Protein AF-A0A2I3H4H8-F1 (afdb_monomer_lite)

Structure (mmCIF, N/CA/C/O backbone):
data_AF-A0A2I3H4H8-F1
#
_entry.id   AF-A0A2I3H4H8-F1
#
loop_
_atom_site.group_PDB
_atom_site.id
_atom_site.type_symbol
_atom_site.label_atom_id
_atom_site.label_alt_id
_atom_site.label_comp_id
_atom_site.label_asym_id
_atom_site.label_entity_id
_atom_site.label_seq_id
_atom_site.pdbx_PDB_ins_code
_atom_site.Cartn_x
_atom_site.Cartn_y
_atom_site.Cartn_z
_atom_site.occupancy
_atom_site.B_iso_or_equiv
_atom_site.auth_seq_id
_atom_site.auth_comp_id
_atom_site.auth_asym_id
_atom_site.auth_atom_id
_atom_site.pdbx_PDB_model_num
ATOM 1 N N . MET A 1 1 ? 23.256 -7.379 -13.706 1.00 64.06 1 MET A N 1
ATOM 2 C CA . MET A 1 1 ? 22.491 -8.288 -12.820 1.00 64.06 1 MET A CA 1
ATOM 3 C C . MET A 1 1 ? 23.109 -8.362 -11.426 1.00 64.06 1 MET A C 1
ATOM 5 O O . MET A 1 1 ? 22.412 -8.022 -10.485 1.00 64.06 1 MET A O 1
ATOM 9 N N . ALA A 1 2 ? 24.398 -8.708 -11.275 1.00 72.31 2 ALA A N 1
ATOM 10 C CA . ALA A 1 2 ? 25.072 -8.738 -9.965 1.00 72.31 2 ALA A CA 1
ATOM 11 C C . ALA A 1 2 ? 24.962 -7.411 -9.184 1.00 72.31 2 ALA A C 1
ATOM 13 O O . ALA A 1 2 ? 24.666 -7.413 -7.997 1.00 72.31 2 ALA A O 1
ATOM 14 N N . THR A 1 3 ? 25.088 -6.277 -9.875 1.00 77.62 3 THR A N 1
ATOM 15 C CA . THR A 1 3 ? 24.936 -4.936 -9.291 1.00 77.62 3 THR A CA 1
ATOM 16 C C . THR A 1 3 ? 23.552 -4.649 -8.704 1.00 77.62 3 THR A C 1
ATOM 18 O O . THR A 1 3 ? 23.453 -3.808 -7.825 1.00 77.62 3 THR A O 1
ATOM 21 N N . LEU A 1 4 ? 22.489 -5.326 -9.152 1.00 77.25 4 LEU A N 1
ATOM 22 C CA . LEU A 1 4 ? 21.136 -5.127 -8.614 1.00 77.25 4 LEU A CA 1
ATOM 23 C C . LEU A 1 4 ? 20.828 -6.049 -7.431 1.00 77.25 4 LEU A C 1
ATOM 25 O O . LEU A 1 4 ? 20.020 -5.692 -6.585 1.00 77.25 4 LEU A O 1
ATOM 29 N N . PHE A 1 5 ? 21.464 -7.222 -7.367 1.00 81.69 5 PHE A N 1
ATOM 30 C CA . PHE A 1 5 ? 21.236 -8.202 -6.300 1.00 81.69 5 PHE A CA 1
ATOM 31 C C . PHE A 1 5 ? 22.174 -8.033 -5.102 1.00 81.69 5 PHE A C 1
ATOM 33 O O . PHE A 1 5 ? 21.751 -8.266 -3.975 1.00 81.69 5 PHE A O 1
ATOM 40 N N . PHE A 1 6 ? 23.437 -7.662 -5.332 1.00 83.75 6 PHE A N 1
ATOM 41 C CA . PHE A 1 6 ? 24.455 -7.606 -4.275 1.00 83.75 6 PHE A CA 1
ATOM 42 C C . PHE A 1 6 ? 24.655 -6.213 -3.673 1.00 83.75 6 PHE A C 1
ATOM 44 O O . PHE A 1 6 ? 25.342 -6.087 -2.663 1.00 83.75 6 PHE A O 1
ATOM 51 N N . ASN A 1 7 ? 24.062 -5.175 -4.267 1.00 87.94 7 ASN A N 1
ATOM 52 C CA . ASN A 1 7 ? 24.071 -3.841 -3.677 1.00 87.94 7 ASN A CA 1
ATOM 53 C C . ASN A 1 7 ? 22.904 -3.662 -2.695 1.00 87.94 7 ASN A C 1
ATOM 55 O O . ASN A 1 7 ? 21.864 -4.309 -2.845 1.00 87.94 7 ASN A O 1
ATOM 59 N N . PRO A 1 8 ? 23.036 -2.736 -1.728 1.00 88.50 8 PRO A N 1
ATOM 60 C CA . PRO A 1 8 ? 21.914 -2.297 -0.911 1.00 88.50 8 PRO A CA 1
ATOM 61 C C . PRO A 1 8 ? 20.747 -1.814 -1.781 1.00 88.50 8 PRO A C 1
ATOM 63 O O . PRO A 1 8 ? 20.951 -1.219 -2.844 1.00 88.50 8 PRO A O 1
ATOM 66 N N . GLN A 1 9 ? 19.518 -2.032 -1.306 1.00 86.38 9 GLN A N 1
ATOM 67 C CA . GLN A 1 9 ? 18.295 -1.706 -2.053 1.00 86.38 9 GLN A CA 1
ATOM 68 C C . GLN A 1 9 ? 18.232 -0.218 -2.427 1.00 86.38 9 GLN A C 1
ATOM 70 O O . GLN A 1 9 ? 17.864 0.121 -3.545 1.00 86.38 9 GLN A O 1
ATOM 75 N N . GLU A 1 10 ? 18.670 0.663 -1.529 1.00 85.00 10 GLU A N 1
ATOM 76 C CA . GLU A 1 10 ? 18.736 2.111 -1.751 1.00 85.00 10 GLU A CA 1
ATOM 77 C C . GLU A 1 10 ? 19.642 2.465 -2.937 1.00 85.00 10 GLU A C 1
ATOM 79 O O . GLU A 1 10 ? 19.252 3.209 -3.837 1.00 85.00 10 GLU A O 1
ATOM 84 N N . SER A 1 11 ? 20.835 1.867 -2.993 1.00 86.31 11 SER A N 1
ATOM 85 C CA . SER A 1 11 ? 21.779 2.073 -4.092 1.00 86.31 11 SER A CA 1
ATOM 86 C C . SER A 1 11 ? 21.241 1.516 -5.410 1.00 86.31 11 SER A C 1
ATOM 88 O O . SER A 1 11 ? 21.434 2.135 -6.456 1.00 86.31 11 SER A O 1
ATOM 90 N N . ALA A 1 12 ? 20.537 0.381 -5.372 1.00 87.31 12 ALA A N 1
ATOM 91 C CA . ALA A 1 12 ? 19.890 -0.188 -6.551 1.00 87.31 12 ALA A CA 1
ATOM 92 C C . ALA A 1 12 ? 18.783 0.736 -7.091 1.00 87.31 12 ALA A C 1
ATOM 94 O O . ALA A 1 12 ? 18.730 0.981 -8.296 1.00 87.31 12 ALA A O 1
ATOM 95 N N . ILE A 1 13 ? 17.952 1.316 -6.216 1.00 88.25 13 ILE A N 1
ATOM 96 C CA . ILE A 1 13 ? 16.918 2.294 -6.598 1.00 88.25 13 ILE A CA 1
ATOM 97 C C . ILE A 1 13 ? 17.562 3.526 -7.246 1.00 88.25 13 ILE A C 1
ATOM 99 O O . ILE A 1 13 ? 17.156 3.936 -8.335 1.00 88.25 13 ILE A O 1
ATOM 103 N N . LEU A 1 14 ? 18.607 4.083 -6.627 1.00 86.12 14 LEU A N 1
ATOM 104 C CA . LEU A 1 14 ? 19.306 5.253 -7.167 1.00 86.12 14 LEU A CA 1
ATOM 105 C C . LEU A 1 14 ? 19.929 4.973 -8.541 1.00 86.12 14 LEU A C 1
ATOM 107 O O . LEU A 1 14 ? 19.812 5.808 -9.441 1.00 86.12 14 LEU A O 1
ATOM 111 N N . GLN A 1 15 ? 20.516 3.789 -8.738 1.00 86.56 15 GLN A N 1
ATOM 112 C CA . GLN A 1 15 ? 21.028 3.343 -10.041 1.00 86.56 15 GLN A CA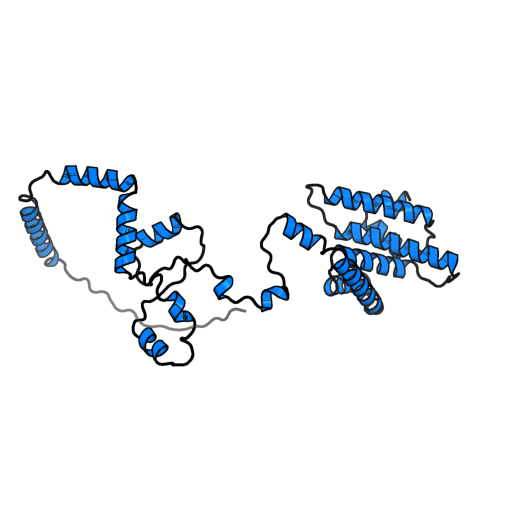 1
ATOM 113 C C . GLN A 1 15 ? 19.908 3.219 -11.086 1.00 86.56 15 GLN A C 1
ATOM 115 O O . GLN A 1 15 ? 20.095 3.581 -12.251 1.00 86.56 15 GLN A O 1
ATOM 120 N N . LEU A 1 16 ? 18.723 2.754 -10.687 1.00 85.19 16 LEU A N 1
ATOM 121 C CA . LEU A 1 16 ? 17.561 2.684 -11.574 1.00 85.19 16 LEU A CA 1
ATOM 122 C C . LEU A 1 16 ? 16.986 4.059 -11.937 1.00 85.19 16 LEU A C 1
ATOM 124 O O . LEU A 1 16 ? 16.401 4.202 -13.010 1.00 85.19 16 LEU A O 1
ATOM 128 N N . PHE A 1 17 ? 17.144 5.069 -11.088 1.00 86.19 17 PHE A N 1
ATOM 129 C CA . PHE A 1 17 ? 16.626 6.411 -11.357 1.00 86.19 17 PHE A CA 1
ATOM 130 C C . PHE A 1 17 ? 17.611 7.298 -12.121 1.00 86.19 17 PHE A C 1
ATOM 132 O O . PHE A 1 17 ? 17.190 8.017 -13.024 1.00 86.19 17 PHE A O 1
ATOM 139 N N . HIS A 1 18 ? 18.909 7.223 -11.823 1.00 83.75 18 HIS A N 1
ATOM 140 C CA . HIS A 1 18 ? 19.882 8.208 -12.313 1.00 83.75 18 HIS A CA 1
ATOM 141 C C . HIS A 1 18 ? 20.879 7.672 -13.344 1.00 83.75 18 HIS A C 1
ATOM 143 O O . HIS A 1 18 ? 21.521 8.455 -14.031 1.00 83.75 18 HIS A O 1
ATOM 149 N N . GLN A 1 19 ? 21.062 6.354 -13.464 1.00 78.50 19 GLN A N 1
ATOM 150 C CA . GLN A 1 19 ? 22.148 5.829 -14.296 1.00 78.50 19 GLN A CA 1
ATOM 151 C C . GLN A 1 19 ? 21.744 5.726 -15.773 1.00 78.50 19 GLN A C 1
ATOM 153 O O . GLN A 1 19 ? 20.868 4.931 -16.098 1.00 78.50 19 GLN A O 1
ATOM 158 N N . ASP A 1 20 ? 22.438 6.412 -16.680 1.00 62.91 20 ASP A N 1
ATOM 159 C CA . ASP A 1 20 ? 22.182 6.345 -18.136 1.00 62.91 20 ASP A CA 1
ATOM 160 C C . ASP A 1 20 ? 22.598 5.016 -18.800 1.00 62.91 20 ASP A C 1
ATOM 162 O O . ASP A 1 20 ? 22.385 4.797 -19.994 1.00 62.91 20 ASP A O 1
ATOM 166 N N . GLY A 1 21 ? 23.211 4.111 -18.031 1.00 62.00 21 GLY A N 1
ATOM 167 C CA . GLY A 1 21 ? 23.666 2.808 -18.505 1.00 62.00 21 GLY A CA 1
ATOM 168 C C . GLY A 1 21 ? 22.517 1.953 -19.044 1.00 62.00 21 GLY A C 1
ATOM 169 O O . GLY A 1 21 ? 21.489 1.769 -18.389 1.00 62.00 21 GLY A O 1
ATOM 170 N N . THR A 1 22 ? 22.704 1.380 -20.234 1.00 63.66 22 THR A N 1
ATOM 171 C CA . THR A 1 22 ? 21.750 0.466 -20.867 1.00 63.66 22 THR A CA 1
ATOM 172 C C . THR A 1 22 ? 21.713 -0.864 -20.117 1.00 63.66 22 THR A C 1
ATOM 174 O O . THR A 1 22 ? 22.465 -1.799 -20.380 1.00 63.66 22 THR A O 1
ATOM 177 N N . PHE A 1 23 ? 20.805 -0.978 -19.153 1.00 71.75 23 PHE A N 1
ATOM 178 C CA . PHE A 1 23 ? 20.470 -2.279 -18.590 1.00 71.75 23 PHE A CA 1
ATOM 179 C C . PHE A 1 23 ? 19.838 -3.145 -19.683 1.00 71.75 23 PHE A C 1
ATOM 181 O O . PHE A 1 23 ? 18.851 -2.745 -20.303 1.00 71.75 23 PHE A O 1
ATOM 188 N N . SER A 1 24 ? 20.386 -4.342 -19.914 1.00 82.44 24 SER A N 1
ATOM 189 C CA . SER A 1 24 ? 19.778 -5.285 -20.854 1.00 82.44 24 SER A CA 1
ATOM 190 C C . SER A 1 24 ? 18.341 -5.596 -20.406 1.00 82.44 24 SER A C 1
ATOM 192 O O . SER A 1 24 ? 18.146 -5.959 -19.236 1.00 82.44 24 SER A O 1
ATOM 194 N N . PRO A 1 25 ? 17.338 -5.484 -21.299 1.00 84.62 25 PRO A N 1
ATOM 195 C CA . PRO A 1 25 ? 15.930 -5.676 -20.948 1.00 84.62 25 PRO A CA 1
ATOM 196 C C . PRO A 1 25 ? 15.672 -7.070 -20.367 1.00 84.62 25 PRO A C 1
ATOM 198 O O . PRO A 1 25 ? 14.895 -7.209 -19.428 1.00 84.62 25 PRO A O 1
ATOM 201 N N . VAL A 1 26 ? 16.404 -8.084 -20.840 1.00 88.94 26 VAL A N 1
ATOM 202 C CA . VAL A 1 26 ? 16.324 -9.462 -20.332 1.00 88.94 26 VAL A CA 1
ATOM 203 C C . VAL A 1 26 ? 16.738 -9.535 -18.861 1.00 88.94 26 VAL A C 1
ATOM 205 O O . VAL A 1 26 ? 16.072 -10.176 -18.052 1.00 88.94 26 VAL A O 1
ATOM 208 N N . THR A 1 27 ? 17.814 -8.837 -18.483 1.00 89.19 27 THR A N 1
ATOM 209 C CA . THR A 1 27 ? 18.300 -8.849 -17.095 1.00 89.19 27 THR A CA 1
ATOM 210 C C . THR A 1 27 ? 17.368 -8.108 -16.141 1.00 89.19 27 THR A C 1
ATOM 212 O O . THR A 1 27 ? 17.219 -8.535 -14.999 1.00 89.19 27 THR A O 1
ATOM 215 N N . LEU A 1 28 ? 16.715 -7.037 -16.607 1.00 88.31 28 LEU A N 1
ATOM 216 C CA . LEU A 1 28 ? 15.696 -6.319 -15.836 1.00 88.31 28 LEU A CA 1
ATOM 217 C C . LEU A 1 28 ? 14.428 -7.153 -15.663 1.00 88.31 28 LEU A C 1
ATOM 219 O O . LEU A 1 28 ? 13.888 -7.190 -14.564 1.00 88.31 28 LEU A O 1
ATOM 223 N N . ALA A 1 29 ? 13.986 -7.847 -16.715 1.00 90.69 29 ALA A N 1
ATOM 224 C CA . ALA A 1 29 ? 12.816 -8.722 -16.658 1.00 90.69 29 ALA A CA 1
ATOM 225 C C . ALA A 1 29 ? 13.019 -9.839 -15.632 1.00 90.69 29 ALA A C 1
ATOM 227 O O . ALA A 1 29 ? 12.178 -10.066 -14.765 1.00 90.69 29 ALA A O 1
ATOM 228 N N . LEU A 1 30 ? 14.178 -10.497 -15.698 1.00 91.69 30 LEU A N 1
ATOM 229 C CA . LEU A 1 30 ? 14.523 -11.580 -14.789 1.00 91.69 30 LEU A CA 1
ATOM 230 C C . LEU A 1 30 ? 14.687 -11.072 -13.349 1.00 91.69 30 LEU A C 1
ATOM 232 O O . LEU A 1 30 ? 14.207 -11.717 -12.421 1.00 91.69 30 LEU A O 1
ATOM 236 N N . PHE A 1 31 ? 15.293 -9.894 -13.157 1.00 91.19 31 PHE A N 1
ATOM 237 C CA . PHE A 1 31 ? 15.359 -9.245 -11.846 1.00 91.19 31 PHE A CA 1
ATOM 238 C C . PHE A 1 31 ? 13.963 -8.940 -11.290 1.00 91.19 31 PHE A C 1
ATOM 240 O O . PHE A 1 31 ? 13.682 -9.309 -10.156 1.00 91.19 31 PHE A O 1
ATOM 247 N N . PHE A 1 32 ? 13.080 -8.332 -12.088 1.00 92.50 32 PHE A N 1
ATOM 248 C CA . PHE A 1 32 ? 11.713 -8.004 -11.681 1.00 92.50 32 PHE A CA 1
ATOM 249 C C . PHE A 1 32 ? 10.941 -9.247 -11.227 1.00 92.50 32 PHE A C 1
ATOM 251 O O . PHE A 1 32 ? 10.409 -9.254 -10.122 1.00 92.50 32 PHE A O 1
ATOM 258 N N . VAL A 1 33 ? 10.925 -10.312 -12.036 1.00 93.94 33 VAL A N 1
ATOM 259 C CA . VAL A 1 33 ? 10.177 -11.539 -11.712 1.00 93.94 33 VAL A CA 1
ATOM 260 C C . VAL A 1 33 ? 10.725 -12.206 -10.451 1.00 93.94 33 VAL A C 1
ATOM 262 O O . VAL A 1 33 ? 9.958 -12.525 -9.545 1.00 93.94 33 VAL A O 1
ATOM 265 N N . LEU A 1 34 ? 12.046 -12.394 -10.363 1.00 93.00 34 LEU A N 1
ATOM 266 C CA . LEU A 1 34 ? 12.652 -13.035 -9.195 1.00 93.00 34 LEU A CA 1
ATOM 267 C C . LEU A 1 34 ? 12.453 -12.206 -7.926 1.00 93.00 34 LEU A C 1
ATOM 269 O O . LEU A 1 34 ? 12.097 -12.762 -6.890 1.00 93.00 34 LEU A O 1
ATOM 273 N N . TYR A 1 35 ? 12.669 -10.892 -8.001 1.00 92.19 35 TYR A N 1
ATOM 274 C CA . TYR A 1 35 ? 12.574 -10.009 -6.843 1.00 92.19 35 TYR A CA 1
ATOM 275 C C . TYR A 1 35 ? 11.122 -9.832 -6.379 1.00 92.19 35 TYR A C 1
ATOM 277 O O . TYR A 1 35 ? 10.875 -9.825 -5.176 1.00 92.19 35 TYR A O 1
ATOM 285 N N . PHE A 1 36 ? 10.156 -9.794 -7.303 1.00 93.38 36 PHE A N 1
ATOM 286 C CA . PHE A 1 36 ? 8.730 -9.789 -6.974 1.00 93.38 36 PHE A CA 1
ATOM 287 C C . PHE A 1 36 ? 8.312 -11.062 -6.226 1.00 93.38 36 PHE A C 1
ATOM 289 O O . PHE A 1 36 ? 7.709 -10.975 -5.158 1.00 93.38 36 PHE A O 1
ATOM 296 N N . LEU A 1 37 ? 8.694 -12.244 -6.726 1.00 94.12 37 LEU A N 1
ATOM 297 C CA . LEU A 1 37 ? 8.405 -13.513 -6.048 1.00 94.12 37 LEU A CA 1
ATOM 298 C C . LEU A 1 37 ? 9.067 -13.587 -4.666 1.00 94.12 37 LEU A C 1
ATOM 300 O O . LEU A 1 37 ? 8.433 -14.025 -3.704 1.00 94.12 37 LEU A O 1
ATOM 304 N N . LEU A 1 38 ? 10.313 -13.116 -4.547 1.00 92.38 38 LEU A N 1
ATOM 305 C CA . LEU A 1 38 ? 11.008 -13.039 -3.263 1.00 92.38 38 LEU A CA 1
ATOM 306 C C . LEU A 1 38 ? 10.307 -12.085 -2.293 1.00 92.38 38 LEU A C 1
ATOM 308 O O . LEU A 1 38 ? 10.163 -12.428 -1.126 1.00 92.38 38 LEU A O 1
ATOM 312 N N . ALA A 1 39 ? 9.859 -10.916 -2.757 1.00 91.31 39 ALA A N 1
ATOM 313 C CA . ALA A 1 39 ? 9.136 -9.945 -1.938 1.00 91.31 39 ALA A CA 1
ATOM 314 C C . ALA A 1 39 ? 7.794 -10.507 -1.440 1.00 91.31 39 ALA A C 1
ATOM 316 O O . ALA A 1 39 ? 7.453 -10.338 -0.270 1.00 91.31 39 ALA A O 1
ATOM 317 N N . CYS A 1 40 ? 7.060 -11.233 -2.290 1.00 91.25 40 CYS A N 1
ATOM 318 C CA . CYS A 1 40 ? 5.840 -11.929 -1.881 1.00 91.25 40 CYS A CA 1
ATOM 319 C C . CYS A 1 40 ? 6.123 -13.012 -0.830 1.00 91.25 40 CYS A C 1
ATOM 321 O O . CYS A 1 40 ? 5.396 -13.111 0.157 1.00 91.25 40 CYS A O 1
ATOM 323 N N . TRP A 1 41 ? 7.184 -13.803 -1.017 1.00 92.50 41 TRP A N 1
ATOM 324 C CA . TRP A 1 41 ? 7.550 -14.862 -0.076 1.00 92.50 41 TRP A CA 1
ATOM 325 C C . TRP A 1 41 ? 7.997 -14.300 1.277 1.00 92.50 41 TRP A C 1
ATOM 327 O O . TRP A 1 41 ? 7.555 -14.778 2.319 1.00 92.50 41 TRP A O 1
ATOM 337 N N . THR A 1 42 ? 8.856 -13.275 1.281 1.00 91.44 42 THR A N 1
ATOM 338 C CA . THR A 1 42 ? 9.405 -12.695 2.517 1.00 91.44 42 THR A CA 1
ATOM 339 C C . THR A 1 42 ? 8.355 -11.964 3.336 1.00 91.44 42 THR A C 1
ATOM 341 O O . THR A 1 42 ? 8.418 -12.006 4.563 1.00 91.44 42 THR A O 1
ATOM 344 N N . TYR A 1 43 ? 7.359 -11.362 2.686 1.00 89.31 43 TYR A N 1
ATOM 345 C CA . TYR A 1 43 ? 6.270 -10.696 3.391 1.00 89.31 43 TYR A CA 1
ATOM 346 C C . TYR A 1 43 ? 5.377 -11.656 4.185 1.00 89.31 43 TYR A C 1
ATOM 348 O O . TYR A 1 43 ? 4.844 -11.281 5.225 1.00 89.31 43 TYR A O 1
ATOM 356 N N . GLY A 1 44 ? 5.254 -12.910 3.739 1.00 86.88 44 GLY A N 1
ATOM 357 C CA . GLY A 1 44 ? 4.510 -13.948 4.457 1.00 86.88 44 GLY A CA 1
ATOM 358 C C . GLY A 1 44 ? 5.230 -14.514 5.688 1.00 86.88 44 GLY A C 1
ATOM 359 O O . GLY A 1 44 ? 4.660 -15.343 6.397 1.00 86.88 44 GLY A O 1
ATOM 360 N N . ILE A 1 45 ? 6.476 -14.109 5.953 1.00 91.88 45 ILE A N 1
ATOM 361 C CA . ILE A 1 45 ? 7.266 -14.613 7.081 1.00 91.88 45 ILE A CA 1
ATOM 362 C C . ILE A 1 45 ? 6.949 -13.795 8.341 1.00 91.88 45 ILE A C 1
ATOM 364 O O . ILE A 1 45 ? 6.753 -12.585 8.292 1.00 91.88 45 ILE A O 1
ATOM 368 N N . SER A 1 46 ? 6.963 -14.449 9.506 1.00 88.56 46 SER A N 1
ATOM 369 C CA . SER A 1 46 ? 6.827 -13.809 10.822 1.00 88.56 46 SER A CA 1
ATOM 370 C C . SER A 1 46 ? 8.090 -13.023 11.229 1.00 88.56 46 SER A C 1
ATOM 372 O O . SER A 1 46 ? 8.714 -13.312 12.251 1.00 88.56 46 SER A O 1
ATOM 374 N N . VAL A 1 47 ? 8.487 -12.037 10.422 1.00 90.25 47 VAL A N 1
ATOM 375 C CA . VAL A 1 47 ? 9.608 -11.121 10.680 1.00 90.25 47 VAL A CA 1
ATOM 376 C C . VAL A 1 47 ? 9.118 -9.681 10.497 1.00 90.25 47 VAL A C 1
ATOM 378 O O . VAL A 1 47 ? 8.447 -9.396 9.502 1.00 90.25 47 VAL A O 1
ATOM 381 N N . PRO A 1 48 ? 9.446 -8.751 11.417 1.00 88.62 48 PRO A N 1
ATOM 382 C CA . PRO A 1 48 ? 9.104 -7.344 11.244 1.00 88.62 48 PRO A CA 1
ATOM 383 C C . PRO A 1 48 ? 9.832 -6.791 10.014 1.00 88.62 48 PRO A C 1
ATOM 385 O O . PRO A 1 48 ? 11.049 -6.617 10.020 1.00 88.62 48 PRO A O 1
ATOM 388 N N . SER A 1 49 ? 9.086 -6.540 8.940 1.00 89.12 49 SER A N 1
ATOM 389 C CA . SER A 1 49 ? 9.619 -6.026 7.680 1.00 89.12 49 SER A CA 1
ATOM 390 C C . SER A 1 49 ? 8.634 -5.063 7.017 1.00 89.12 49 SER A C 1
ATOM 392 O O . SER A 1 49 ? 7.431 -5.085 7.286 1.00 89.12 49 SER A O 1
ATOM 394 N N . GLY A 1 50 ? 9.160 -4.172 6.175 1.00 88.75 50 GLY A N 1
ATOM 395 C CA . GLY A 1 50 ? 8.374 -3.211 5.408 1.00 88.75 50 GLY A CA 1
ATOM 396 C C . GLY A 1 50 ? 8.247 -3.625 3.944 1.00 88.75 50 GLY A C 1
ATOM 397 O O . GLY A 1 50 ? 9.208 -4.093 3.342 1.00 88.75 50 GLY A O 1
ATOM 398 N N . LEU A 1 51 ? 7.077 -3.381 3.348 1.00 90.56 51 LEU A N 1
ATOM 399 C CA . LEU A 1 51 ? 6.834 -3.618 1.919 1.00 90.56 51 LEU A CA 1
ATOM 400 C C . LEU A 1 51 ? 7.173 -2.434 1.019 1.00 90.56 51 LEU A C 1
ATOM 402 O O . LEU A 1 51 ? 7.251 -2.599 -0.195 1.00 90.56 51 LEU A O 1
ATOM 406 N N . PHE A 1 52 ? 7.377 -1.248 1.586 1.00 91.31 52 PHE A N 1
ATOM 407 C CA . PHE A 1 52 ? 7.518 -0.025 0.805 1.00 91.31 52 PHE A CA 1
ATOM 408 C C . PHE A 1 52 ? 8.729 -0.067 -0.142 1.00 91.31 52 PHE A C 1
ATOM 410 O O . PHE A 1 52 ? 8.574 0.047 -1.354 1.00 91.31 52 PHE A O 1
ATOM 417 N N . VAL A 1 53 ? 9.930 -0.313 0.388 1.00 91.44 53 VAL A N 1
ATOM 418 C CA . VAL A 1 53 ? 11.171 -0.313 -0.409 1.00 91.44 53 VAL A CA 1
ATOM 419 C C . VAL A 1 53 ? 11.208 -1.448 -1.449 1.00 91.44 53 VAL A C 1
ATOM 421 O O . VAL A 1 53 ? 11.492 -1.154 -2.614 1.00 91.44 53 VAL A O 1
ATOM 424 N N . PRO A 1 54 ? 10.847 -2.710 -1.122 1.00 92.12 54 PRO A N 1
ATOM 425 C CA . PRO A 1 54 ? 10.808 -3.780 -2.121 1.00 92.12 54 PRO A CA 1
ATOM 426 C C . PRO A 1 54 ? 9.829 -3.506 -3.270 1.00 92.12 54 PRO A C 1
ATOM 428 O O . PRO A 1 54 ? 10.128 -3.793 -4.431 1.00 92.12 54 PRO A O 1
ATOM 431 N N . SER A 1 55 ? 8.674 -2.912 -2.962 1.00 92.88 55 SER A N 1
ATOM 432 C CA . SER A 1 55 ? 7.658 -2.545 -3.956 1.00 92.88 55 SER A CA 1
ATOM 433 C C . SER A 1 55 ? 8.138 -1.417 -4.868 1.00 92.88 55 SER A C 1
ATOM 435 O O . SER A 1 55 ? 7.943 -1.475 -6.082 1.00 92.88 55 SER A O 1
ATOM 437 N N . LEU A 1 56 ? 8.815 -0.418 -4.294 1.00 93.12 56 LEU A N 1
ATOM 438 C CA . LEU A 1 56 ? 9.428 0.680 -5.038 1.00 93.12 56 LEU A CA 1
ATOM 439 C C . LEU A 1 56 ? 10.459 0.138 -6.035 1.00 93.12 56 LEU A C 1
ATOM 441 O O . LEU A 1 56 ? 10.411 0.478 -7.216 1.00 93.12 56 LEU A O 1
ATOM 445 N N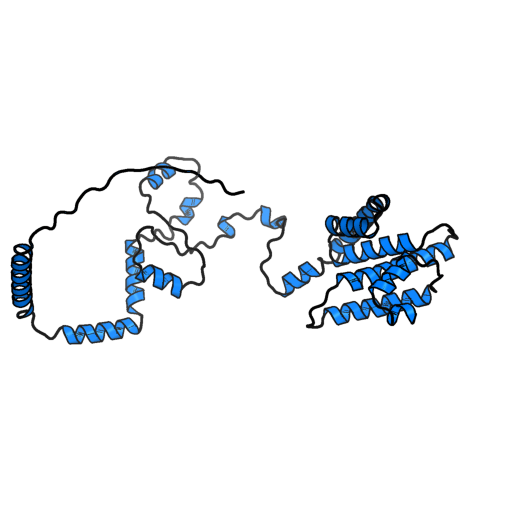 . LEU A 1 57 ? 11.340 -0.761 -5.587 1.00 92.81 57 LEU A N 1
ATOM 446 C CA . LEU A 1 57 ? 12.366 -1.368 -6.435 1.00 92.81 57 LEU A CA 1
ATOM 447 C C . LEU A 1 57 ? 11.763 -2.247 -7.548 1.00 92.81 57 LEU A C 1
ATOM 449 O O . LEU A 1 57 ? 12.207 -2.152 -8.695 1.00 92.81 57 LEU A O 1
ATOM 453 N N . CYS A 1 58 ? 10.728 -3.046 -7.248 1.00 94.06 58 CYS A N 1
ATOM 454 C CA . CYS A 1 58 ? 9.983 -3.812 -8.259 1.00 94.06 58 CYS A CA 1
ATOM 455 C C . CYS A 1 58 ? 9.402 -2.892 -9.340 1.00 94.06 58 CYS A C 1
ATOM 457 O O . CYS A 1 58 ? 9.627 -3.106 -10.533 1.00 94.06 58 CYS A O 1
ATOM 459 N N . GLY A 1 59 ? 8.675 -1.852 -8.925 1.00 94.81 59 GLY A N 1
ATOM 460 C CA . GLY A 1 59 ? 8.045 -0.915 -9.848 1.00 94.81 59 GLY A CA 1
ATOM 461 C C . GLY A 1 59 ? 9.061 -0.098 -10.647 1.00 94.81 59 GLY A C 1
ATOM 462 O O . GLY A 1 59 ? 8.865 0.110 -11.843 1.00 94.81 59 GLY A O 1
ATOM 463 N N . ALA A 1 60 ? 10.185 0.291 -10.039 1.00 93.50 60 ALA A N 1
ATOM 464 C CA . ALA A 1 60 ? 11.276 0.968 -10.733 1.00 93.50 60 ALA A CA 1
ATOM 465 C C . ALA A 1 60 ? 11.879 0.086 -11.834 1.00 93.50 60 ALA A C 1
ATOM 467 O O . ALA A 1 60 ? 12.110 0.554 -12.953 1.00 93.50 60 ALA A O 1
ATOM 468 N N . ALA A 1 61 ? 12.110 -1.199 -11.537 1.00 92.75 61 ALA A N 1
ATOM 469 C CA . ALA A 1 61 ? 12.640 -2.154 -12.506 1.00 92.75 61 ALA A CA 1
ATOM 470 C C . ALA A 1 61 ? 11.665 -2.369 -13.667 1.00 92.75 61 ALA A C 1
ATOM 472 O O . ALA A 1 61 ? 12.082 -2.373 -14.829 1.00 92.75 61 ALA A O 1
ATOM 473 N N . PHE A 1 62 ? 10.370 -2.473 -13.361 1.00 93.88 62 PHE A N 1
ATOM 474 C CA . PHE A 1 62 ? 9.317 -2.581 -14.366 1.00 93.88 62 PHE A CA 1
ATOM 475 C C . PHE A 1 62 ? 9.216 -1.318 -15.235 1.00 93.88 62 PHE A C 1
ATOM 477 O O . PHE A 1 62 ? 9.219 -1.413 -16.461 1.00 93.88 62 PHE A O 1
ATOM 484 N N . GLY A 1 63 ? 9.220 -0.129 -14.630 1.00 93.69 63 GLY A N 1
ATOM 485 C CA . GLY A 1 63 ? 9.191 1.146 -15.352 1.00 93.69 63 GLY A CA 1
ATOM 486 C C . GLY A 1 63 ? 10.390 1.325 -16.288 1.00 93.69 63 GLY A C 1
ATOM 487 O O . GLY A 1 63 ? 10.228 1.726 -17.442 1.00 93.69 63 GLY A O 1
ATOM 488 N N . ARG A 1 64 ? 11.593 0.933 -15.845 1.00 90.69 64 ARG A N 1
ATOM 489 C CA . ARG A 1 64 ? 12.789 0.891 -16.705 1.00 90.69 64 ARG A CA 1
ATOM 490 C C . ARG A 1 64 ? 12.677 -0.109 -17.845 1.00 90.69 64 ARG A C 1
ATOM 492 O O . ARG A 1 64 ? 13.105 0.194 -18.958 1.00 90.69 64 ARG A O 1
ATOM 499 N N . LEU A 1 65 ? 12.125 -1.291 -17.585 1.00 91.12 65 LEU A N 1
ATOM 500 C CA . LEU A 1 65 ? 11.897 -2.290 -18.624 1.00 91.12 65 LEU A CA 1
ATOM 501 C C . LEU A 1 65 ? 10.971 -1.732 -19.709 1.00 91.12 65 LEU A C 1
ATOM 503 O O . LEU A 1 65 ? 11.303 -1.829 -20.890 1.00 91.12 65 LEU A O 1
ATOM 507 N N . VAL A 1 66 ? 9.878 -1.074 -19.315 1.00 91.00 66 VAL A N 1
ATOM 508 C CA . VAL A 1 66 ? 8.958 -0.405 -20.246 1.00 91.00 66 VAL A CA 1
ATOM 509 C C . VAL A 1 66 ? 9.678 0.684 -21.045 1.00 91.00 66 VAL A C 1
ATOM 511 O O . VAL A 1 66 ? 9.547 0.717 -22.266 1.00 91.00 66 VAL A O 1
ATOM 514 N N . ALA A 1 67 ? 10.498 1.521 -20.402 1.00 90.00 67 ALA A N 1
ATOM 515 C CA . ALA A 1 67 ? 11.270 2.562 -21.087 1.00 90.00 67 ALA A CA 1
ATOM 516 C C . ALA A 1 67 ? 12.224 1.991 -22.150 1.00 90.00 67 ALA A C 1
ATOM 518 O O . ALA A 1 67 ? 12.295 2.507 -23.266 1.00 90.00 67 ALA A O 1
ATOM 519 N N . ASN A 1 68 ? 12.930 0.904 -21.828 1.00 86.88 68 ASN A N 1
ATOM 520 C CA . ASN A 1 68 ? 13.871 0.258 -22.744 1.00 86.88 68 ASN A CA 1
ATOM 521 C C . ASN A 1 68 ? 13.163 -0.400 -23.932 1.00 86.88 68 ASN A C 1
ATOM 523 O O . ASN A 1 68 ? 13.642 -0.302 -25.063 1.00 86.88 68 ASN A O 1
ATOM 527 N N . VAL A 1 69 ? 12.013 -1.035 -23.692 1.00 87.19 69 VAL A N 1
ATOM 528 C CA . VAL A 1 69 ? 11.154 -1.571 -24.756 1.00 87.19 69 VAL A CA 1
ATOM 529 C C . VAL A 1 69 ? 10.686 -0.426 -25.657 1.00 87.19 69 VAL A C 1
ATOM 531 O O . VAL A 1 69 ? 10.865 -0.492 -26.869 1.00 87.19 69 VAL A O 1
ATOM 534 N N . LEU A 1 70 ? 10.191 0.671 -25.084 1.00 86.75 70 LEU A N 1
ATOM 535 C CA . LEU A 1 70 ? 9.724 1.828 -25.850 1.00 86.75 70 LEU A CA 1
ATOM 536 C C . LEU A 1 70 ? 10.842 2.451 -26.699 1.00 86.75 70 LEU A C 1
ATOM 538 O O . LEU A 1 70 ? 10.638 2.757 -27.874 1.00 86.75 70 LEU A O 1
ATOM 542 N N . LYS A 1 71 ? 12.050 2.561 -26.137 1.00 85.19 71 LYS A N 1
ATOM 543 C CA . LYS A 1 71 ? 13.244 3.045 -26.841 1.00 85.19 71 LYS A CA 1
ATOM 544 C C . LYS A 1 71 ? 13.640 2.126 -28.000 1.00 85.19 71 LYS A C 1
ATOM 546 O O . LYS A 1 71 ? 13.989 2.625 -29.065 1.00 85.19 71 LYS A O 1
ATOM 551 N N . SER A 1 72 ? 13.559 0.807 -27.809 1.00 82.00 72 SER A N 1
ATOM 552 C CA . SER A 1 72 ? 13.921 -0.182 -28.832 1.00 82.00 72 SER A CA 1
ATOM 553 C C . SER A 1 72 ? 12.888 -0.310 -29.954 1.00 82.00 72 SER A C 1
ATOM 555 O O . SER A 1 72 ? 13.282 -0.521 -31.095 1.00 82.00 72 SER A O 1
ATOM 557 N N . TYR A 1 73 ? 11.590 -0.222 -29.648 1.00 82.38 73 TYR A N 1
ATOM 558 C CA . TYR A 1 73 ? 10.517 -0.425 -30.632 1.00 82.38 73 TYR A CA 1
ATOM 559 C C . TYR A 1 73 ? 10.098 0.862 -31.350 1.00 82.38 73 TYR A C 1
ATOM 561 O O . TYR A 1 73 ? 9.794 0.818 -32.537 1.00 82.38 73 TYR A O 1
ATOM 569 N N . ILE A 1 74 ? 10.068 2.000 -30.649 1.00 79.19 74 ILE A N 1
ATOM 570 C CA . ILE A 1 74 ? 9.559 3.275 -31.191 1.00 79.19 74 ILE A CA 1
ATOM 571 C C . ILE A 1 74 ? 10.711 4.206 -31.609 1.00 79.19 74 ILE A C 1
ATOM 573 O O . ILE A 1 74 ? 10.496 5.200 -32.294 1.00 79.19 74 ILE A O 1
ATOM 577 N N . GLY A 1 75 ? 11.958 3.894 -31.235 1.00 72.94 75 GLY A N 1
ATOM 578 C CA . GLY A 1 75 ? 13.126 4.694 -31.620 1.00 72.94 75 GLY A CA 1
ATOM 579 C C . GLY A 1 75 ? 13.181 6.075 -30.954 1.00 72.94 75 GLY A C 1
ATOM 580 O O . GLY A 1 75 ? 13.929 6.947 -31.392 1.00 72.94 75 GLY A O 1
ATOM 581 N N . LEU A 1 76 ? 12.410 6.292 -29.881 1.00 69.81 76 LEU A N 1
ATOM 582 C CA . LEU A 1 76 ? 12.390 7.541 -29.116 1.00 69.81 76 LEU A CA 1
ATOM 583 C C . LEU A 1 76 ? 13.642 7.647 -28.230 1.00 69.81 76 LEU A C 1
ATOM 585 O O . LEU A 1 76 ? 13.620 7.374 -27.030 1.00 69.81 76 LEU A O 1
ATOM 589 N N . GLY A 1 77 ? 14.759 8.048 -28.839 1.00 63.78 77 GLY A N 1
ATOM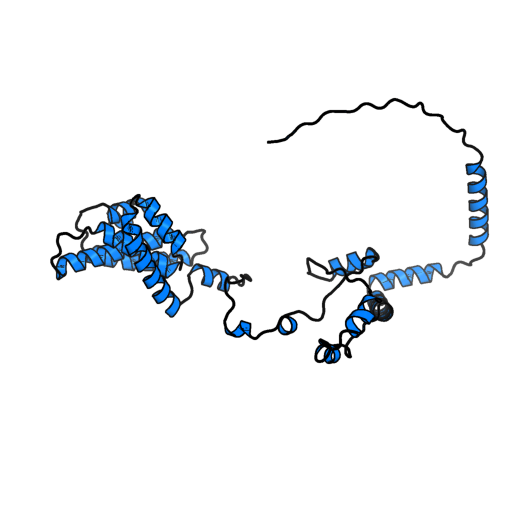 590 C CA . GLY A 1 77 ? 16.057 8.196 -28.171 1.00 63.78 77 GLY A CA 1
ATOM 591 C C . GLY A 1 77 ? 16.110 9.278 -27.083 1.00 63.78 77 GLY A C 1
ATOM 592 O O . GLY A 1 77 ? 17.012 9.237 -26.253 1.00 63.78 77 GLY A O 1
ATOM 593 N N . HIS A 1 78 ? 15.138 10.196 -27.050 1.00 67.19 78 HIS A N 1
ATOM 594 C CA . HIS A 1 78 ? 15.068 11.321 -26.105 1.00 67.19 78 HIS A CA 1
ATOM 595 C C . HIS A 1 78 ? 14.312 10.991 -24.796 1.00 67.19 78 HIS A C 1
ATOM 597 O O . HIS A 1 78 ? 13.989 11.875 -24.005 1.00 67.19 78 HIS A O 1
ATOM 603 N N . ILE A 1 79 ? 13.978 9.722 -24.550 1.00 77.62 79 ILE A N 1
ATOM 604 C CA . ILE A 1 79 ? 13.277 9.328 -23.324 1.00 77.62 79 ILE A CA 1
ATOM 605 C C . ILE A 1 79 ? 14.273 9.109 -22.185 1.00 77.62 79 ILE A C 1
ATOM 607 O O . ILE A 1 79 ? 15.098 8.192 -22.230 1.00 77.62 79 ILE A O 1
ATOM 611 N N . TYR A 1 80 ? 14.138 9.903 -21.120 1.00 84.31 80 TYR A N 1
ATOM 612 C CA . TYR A 1 80 ? 14.869 9.677 -19.879 1.00 84.31 80 TYR A CA 1
ATOM 613 C C . TYR A 1 80 ? 14.299 8.452 -19.152 1.00 84.31 80 TYR A C 1
ATOM 615 O O . TYR A 1 80 ? 13.169 8.451 -18.657 1.00 84.31 80 TYR A O 1
ATOM 623 N N . SER A 1 81 ? 15.084 7.374 -19.095 1.00 86.50 81 SER A N 1
ATOM 624 C CA . SER A 1 81 ? 14.643 6.096 -18.517 1.00 86.50 81 SER A CA 1
ATOM 625 C C . SER A 1 81 ? 14.377 6.183 -17.010 1.00 86.50 81 SER A C 1
ATOM 627 O O . SER A 1 81 ? 13.616 5.376 -16.478 1.00 86.50 81 SER A O 1
ATOM 629 N N . GLY A 1 82 ? 14.970 7.163 -16.321 1.00 87.75 82 GLY A N 1
ATOM 630 C CA . GLY A 1 82 ? 14.733 7.415 -14.900 1.00 87.75 82 GLY A CA 1
ATOM 631 C C . GLY A 1 82 ? 13.314 7.888 -14.584 1.00 87.75 82 GLY A C 1
ATOM 632 O O . GLY A 1 82 ? 12.719 7.416 -13.621 1.00 87.75 82 GLY A O 1
ATOM 633 N N . THR A 1 83 ? 12.719 8.739 -15.427 1.00 89.50 83 THR A N 1
ATOM 634 C CA . THR A 1 83 ? 11.349 9.241 -15.209 1.00 89.50 83 THR A CA 1
ATOM 635 C C . THR A 1 83 ? 10.333 8.106 -15.313 1.00 89.50 83 THR A C 1
ATOM 637 O O . THR A 1 83 ? 9.421 8.001 -14.500 1.00 89.50 83 THR A O 1
ATOM 640 N N . PHE A 1 84 ? 10.521 7.199 -16.273 1.00 91.44 84 PHE A N 1
ATOM 641 C CA . PHE A 1 84 ? 9.676 6.012 -16.415 1.00 91.44 84 PHE A CA 1
ATOM 642 C C . PHE A 1 84 ? 9.864 5.018 -15.266 1.00 91.44 84 PHE A C 1
ATOM 644 O O . PHE A 1 84 ? 8.894 4.399 -14.837 1.00 91.44 84 PHE A O 1
ATOM 651 N N . ALA A 1 85 ? 11.081 4.890 -14.730 1.00 92.31 85 ALA A N 1
ATOM 652 C CA . ALA A 1 85 ? 11.329 4.110 -13.522 1.00 92.31 85 ALA A CA 1
ATOM 653 C C . ALA A 1 85 ? 10.584 4.697 -12.314 1.00 92.31 85 ALA A C 1
ATOM 655 O O . ALA A 1 85 ? 9.921 3.959 -11.591 1.00 92.31 85 ALA A O 1
ATOM 656 N N . LEU A 1 86 ? 10.628 6.019 -12.129 1.00 92.25 86 LEU A N 1
ATOM 657 C CA . LEU A 1 86 ? 9.902 6.711 -11.063 1.00 92.25 86 LEU A CA 1
ATOM 658 C C . LEU A 1 86 ? 8.382 6.517 -11.189 1.00 92.25 86 LEU A C 1
ATOM 660 O O . LEU A 1 86 ? 7.723 6.161 -10.214 1.00 92.25 86 LEU A O 1
ATOM 664 N N . ILE A 1 87 ? 7.831 6.688 -12.394 1.00 94.12 87 ILE A N 1
ATOM 665 C CA . ILE A 1 87 ? 6.402 6.475 -12.665 1.00 94.12 87 ILE A CA 1
ATOM 666 C C . ILE A 1 87 ? 6.007 5.008 -12.432 1.00 94.12 87 ILE A C 1
ATOM 668 O O . ILE A 1 87 ? 4.965 4.739 -11.837 1.00 94.12 87 ILE A O 1
ATOM 672 N N . GLY A 1 88 ? 6.840 4.051 -12.850 1.00 94.94 88 GLY A N 1
ATOM 673 C CA . GLY A 1 88 ? 6.612 2.625 -12.600 1.00 94.94 88 GLY A CA 1
ATOM 674 C C . GLY A 1 88 ? 6.649 2.273 -11.111 1.00 94.94 88 GLY A C 1
ATOM 675 O O . GLY A 1 88 ? 5.803 1.515 -10.635 1.00 94.94 88 GLY A O 1
ATOM 676 N N . ALA A 1 89 ? 7.583 2.864 -10.359 1.00 94.50 89 ALA A N 1
ATOM 677 C CA . ALA A 1 89 ? 7.664 2.730 -8.907 1.00 94.50 89 ALA A CA 1
ATOM 678 C C . ALA A 1 89 ? 6.403 3.271 -8.224 1.00 94.50 89 ALA A C 1
ATOM 680 O O . ALA A 1 89 ? 5.822 2.589 -7.377 1.00 94.50 89 ALA A O 1
ATOM 681 N N . ALA A 1 90 ? 5.942 4.453 -8.645 1.00 94.75 90 ALA A N 1
ATOM 682 C CA . ALA A 1 90 ? 4.704 5.052 -8.166 1.00 94.75 90 ALA A CA 1
ATOM 683 C C . ALA A 1 90 ? 3.500 4.148 -8.454 1.00 94.75 90 ALA A C 1
ATOM 685 O O . ALA A 1 90 ? 2.781 3.780 -7.530 1.00 94.75 90 ALA A O 1
ATOM 686 N N . ALA A 1 91 ? 3.315 3.722 -9.706 1.00 95.81 91 ALA A N 1
ATOM 687 C CA . ALA A 1 91 ? 2.191 2.880 -10.109 1.00 95.81 91 ALA A CA 1
ATOM 688 C C . ALA A 1 91 ? 2.134 1.562 -9.317 1.00 95.81 91 ALA A C 1
ATOM 690 O O . ALA A 1 91 ? 1.065 1.159 -8.860 1.00 95.81 91 ALA A O 1
ATOM 691 N N . PHE A 1 92 ? 3.281 0.915 -9.094 1.00 94.94 92 PHE A N 1
ATOM 692 C CA . PHE A 1 92 ? 3.341 -0.336 -8.340 1.00 94.94 92 PHE A CA 1
ATOM 693 C C . PHE A 1 92 ? 3.010 -0.136 -6.853 1.00 94.94 92 PHE A C 1
ATOM 695 O O . PHE A 1 92 ? 2.207 -0.881 -6.287 1.00 94.94 92 PHE A O 1
ATOM 702 N N . LEU A 1 93 ? 3.564 0.910 -6.228 1.00 93.94 93 LEU A N 1
ATOM 703 C CA . LEU A 1 93 ? 3.247 1.274 -4.845 1.00 93.94 93 LEU A CA 1
ATOM 704 C C . LEU A 1 93 ? 1.773 1.661 -4.675 1.00 93.94 93 LEU A C 1
ATOM 706 O O . LEU A 1 93 ? 1.119 1.179 -3.750 1.00 93.94 93 LEU A O 1
ATOM 710 N N . GLY A 1 94 ? 1.230 2.471 -5.585 1.00 94.00 94 GLY A N 1
ATOM 711 C CA . GLY A 1 94 ? -0.178 2.868 -5.584 1.00 94.00 94 GLY A CA 1
ATOM 712 C C . GLY A 1 94 ? -1.123 1.681 -5.753 1.00 94.00 94 GLY A C 1
ATOM 713 O O . GLY A 1 94 ? -2.127 1.599 -5.050 1.00 94.00 94 GLY A O 1
ATOM 714 N N . GLY A 1 95 ? -0.777 0.724 -6.618 1.00 94.12 95 GLY A N 1
ATOM 715 C CA . GLY A 1 95 ? -1.562 -0.495 -6.823 1.00 94.12 95 GLY A CA 1
ATOM 716 C C . GLY A 1 95 ? -1.540 -1.453 -5.625 1.00 94.12 95 GLY A C 1
ATOM 717 O O . GLY A 1 95 ? -2.573 -2.035 -5.294 1.00 94.12 95 GLY A O 1
ATOM 718 N N . MET A 1 96 ? -0.397 -1.595 -4.948 1.00 93.25 96 MET A N 1
ATOM 719 C CA . MET A 1 96 ? -0.240 -2.481 -3.783 1.00 93.25 96 MET A CA 1
ATOM 720 C C . MET A 1 96 ? -0.860 -1.897 -2.506 1.00 93.25 96 MET A C 1
ATOM 722 O O . MET A 1 96 ? -1.569 -2.585 -1.768 1.00 93.25 96 MET A O 1
ATOM 726 N N . VAL A 1 97 ? -0.567 -0.624 -2.230 1.00 92.69 97 VAL A N 1
ATOM 727 C CA . VAL A 1 97 ? -0.857 0.032 -0.948 1.00 92.69 97 VAL A CA 1
ATOM 728 C C . VAL A 1 97 ? -2.153 0.848 -0.983 1.00 92.69 97 VAL A C 1
ATOM 730 O O . VAL A 1 97 ? -2.737 1.088 0.067 1.00 92.69 97 VAL A O 1
ATOM 733 N N . ARG A 1 98 ? -2.623 1.268 -2.165 1.00 93.06 98 ARG A N 1
ATOM 734 C CA . ARG A 1 98 ? -3.817 2.122 -2.354 1.00 93.06 98 ARG A CA 1
ATOM 735 C C . ARG A 1 98 ? -3.740 3.512 -1.717 1.00 93.06 98 ARG A C 1
ATOM 737 O O . ARG A 1 98 ? -4.748 4.209 -1.619 1.00 93.06 98 ARG A O 1
ATOM 744 N N . MET A 1 99 ? -2.536 3.970 -1.373 1.00 91.69 99 MET A N 1
ATOM 745 C CA . MET A 1 99 ? -2.275 5.353 -0.965 1.00 91.69 99 MET A CA 1
ATOM 746 C C . MET A 1 99 ? -2.015 6.230 -2.193 1.00 91.69 99 MET A C 1
ATOM 748 O O . MET A 1 99 ? -1.113 5.945 -2.977 1.00 91.69 99 MET A O 1
ATOM 752 N N . THR A 1 100 ? -2.778 7.314 -2.351 1.00 90.75 100 THR A N 1
ATOM 753 C CA . THR A 1 100 ? -2.663 8.228 -3.502 1.00 90.75 100 THR A CA 1
ATOM 754 C C . THR A 1 100 ? -1.979 9.537 -3.128 1.00 90.75 100 THR A C 1
ATOM 756 O O . THR A 1 100 ? -0.859 9.785 -3.567 1.00 90.75 100 THR A O 1
ATOM 759 N N . ILE A 1 101 ? -2.612 10.367 -2.295 1.00 92.19 101 ILE A N 1
ATOM 760 C CA . ILE A 1 101 ? -2.137 11.730 -1.999 1.00 92.19 101 ILE A CA 1
ATOM 761 C C . ILE A 1 101 ? -0.804 11.691 -1.246 1.00 92.19 101 ILE A C 1
ATOM 763 O O . ILE A 1 101 ? 0.178 12.256 -1.721 1.00 92.19 101 ILE A O 1
ATOM 767 N N . SER A 1 102 ? -0.732 10.967 -0.125 1.00 93.25 102 SER A N 1
ATOM 768 C CA . SER A 1 102 ? 0.489 10.887 0.688 1.00 93.25 102 SER A CA 1
ATOM 769 C C . SER A 1 102 ? 1.671 10.323 -0.100 1.00 93.25 102 SER A C 1
ATOM 771 O O . SER A 1 102 ? 2.775 10.848 -0.022 1.00 93.25 102 SER A O 1
ATOM 773 N N . LEU A 1 103 ? 1.429 9.291 -0.915 1.00 92.62 103 LEU A N 1
ATOM 774 C CA . LEU A 1 103 ? 2.464 8.686 -1.750 1.00 92.62 103 LEU A CA 1
ATOM 775 C C . LEU A 1 103 ? 2.960 9.644 -2.841 1.00 92.62 103 LEU A C 1
ATOM 777 O O . LEU A 1 103 ? 4.160 9.716 -3.093 1.00 92.62 103 LEU A O 1
ATOM 781 N N . THR A 1 104 ? 2.049 10.404 -3.454 1.00 92.50 104 THR A N 1
ATOM 782 C CA . THR A 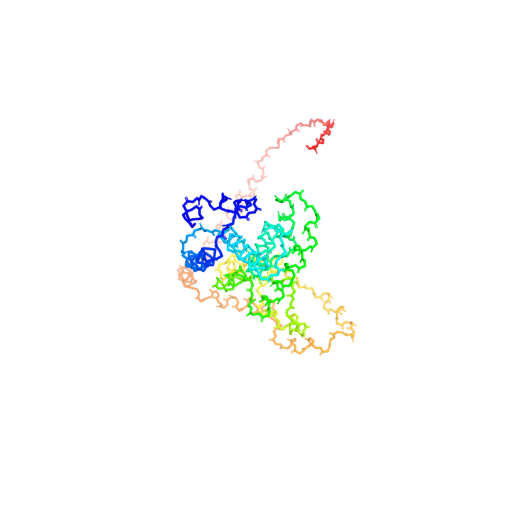1 104 ? 2.401 11.440 -4.436 1.00 92.50 104 THR A CA 1
ATOM 783 C C . THR A 1 104 ? 3.320 12.486 -3.807 1.00 92.50 104 THR A C 1
ATOM 785 O O . THR A 1 104 ? 4.355 12.811 -4.380 1.00 92.50 104 THR A O 1
ATOM 788 N N . VAL A 1 105 ? 2.976 12.975 -2.611 1.00 93.19 105 VAL A N 1
ATOM 789 C CA . VAL A 1 105 ? 3.771 13.987 -1.896 1.00 93.19 105 VAL A CA 1
ATOM 790 C C . VAL A 1 105 ? 5.158 13.455 -1.541 1.00 93.19 105 VAL A C 1
ATOM 792 O O . VAL A 1 105 ? 6.139 14.123 -1.847 1.00 93.19 105 VAL A O 1
ATOM 795 N N . ILE A 1 106 ? 5.258 12.235 -0.999 1.00 93.25 106 ILE A N 1
ATOM 796 C CA . ILE A 1 106 ? 6.550 11.607 -0.665 1.00 93.25 106 ILE A CA 1
ATOM 797 C C . ILE A 1 106 ? 7.452 11.511 -1.903 1.00 93.25 106 ILE A C 1
ATOM 799 O O . ILE A 1 106 ? 8.642 11.814 -1.834 1.00 93.25 106 ILE A O 1
ATOM 803 N N . LEU A 1 107 ? 6.899 11.108 -3.052 1.00 90.81 107 LEU A N 1
ATOM 804 C CA . LEU A 1 107 ? 7.672 10.991 -4.289 1.00 90.81 107 LEU A CA 1
ATOM 805 C C . LEU A 1 107 ? 8.120 12.359 -4.820 1.00 90.81 107 LEU A C 1
ATOM 807 O O . LEU A 1 107 ? 9.281 12.497 -5.206 1.00 90.81 107 LEU A O 1
ATOM 811 N N . ILE A 1 108 ? 7.251 13.373 -4.793 1.00 91.81 108 ILE A N 1
ATOM 812 C CA . ILE A 1 108 ? 7.606 14.745 -5.192 1.00 91.81 108 ILE A CA 1
ATOM 813 C C . ILE A 1 108 ? 8.700 15.309 -4.282 1.00 91.81 108 ILE A C 1
ATOM 815 O O . ILE A 1 108 ? 9.687 15.849 -4.773 1.00 91.81 108 ILE A O 1
ATOM 819 N N . GLU A 1 109 ? 8.561 15.151 -2.968 1.00 92.00 109 GLU A N 1
ATOM 820 C CA . GLU A 1 109 ? 9.538 15.642 -1.997 1.00 92.00 109 GLU A CA 1
ATOM 821 C C . GLU A 1 109 ? 10.890 14.936 -2.165 1.00 92.00 109 GLU A C 1
ATOM 823 O O . GLU A 1 109 ? 11.928 15.591 -2.212 1.00 92.00 109 GLU A O 1
ATOM 828 N N . SER A 1 110 ? 10.882 13.613 -2.372 1.00 88.69 110 SER A N 1
ATOM 829 C CA . SER A 1 110 ? 12.109 12.837 -2.605 1.00 88.69 110 SER A CA 1
ATOM 830 C C . SER A 1 110 ? 12.819 13.176 -3.919 1.00 88.69 110 SER A C 1
ATOM 832 O O . SER A 1 110 ? 14.034 13.022 -4.020 1.00 88.69 110 SER A O 1
ATOM 834 N N . THR A 1 111 ? 12.072 13.628 -4.929 1.00 87.94 111 THR A N 1
ATOM 835 C CA . THR A 1 111 ? 12.625 14.016 -6.236 1.00 87.94 111 THR A CA 1
ATOM 836 C C . THR A 1 111 ? 12.962 15.498 -6.322 1.00 87.94 111 THR A C 1
ATOM 838 O O . THR A 1 111 ? 13.694 15.892 -7.226 1.00 87.94 111 THR A O 1
ATOM 841 N N . ASN A 1 112 ? 12.477 16.300 -5.369 1.00 89.12 112 ASN A N 1
ATOM 842 C CA . ASN A 1 112 ? 12.666 17.745 -5.290 1.00 89.12 112 ASN A CA 1
ATOM 843 C C . ASN A 1 112 ? 12.246 18.498 -6.572 1.00 89.12 112 ASN A C 1
ATOM 845 O O . ASN A 1 112 ? 12.792 19.550 -6.891 1.00 89.12 112 ASN A O 1
ATOM 849 N N . GLU A 1 113 ? 11.282 17.952 -7.322 1.00 87.50 113 GLU A N 1
ATOM 850 C CA . GLU A 1 113 ? 10.817 18.515 -8.592 1.00 87.50 113 GLU A CA 1
ATOM 851 C C . GLU A 1 113 ? 9.293 18.376 -8.703 1.00 87.50 113 GLU A C 1
ATOM 853 O O . GLU A 1 113 ? 8.739 17.299 -8.938 1.00 87.50 113 GLU A O 1
ATOM 858 N N . ILE A 1 114 ? 8.593 19.499 -8.540 1.00 90.56 114 ILE A N 1
ATOM 859 C CA . ILE A 1 114 ? 7.124 19.541 -8.447 1.00 90.56 114 ILE A CA 1
ATOM 860 C C . ILE A 1 114 ? 6.469 19.257 -9.806 1.00 90.56 114 ILE A C 1
ATOM 862 O O . ILE A 1 114 ? 5.346 18.751 -9.865 1.00 90.56 114 ILE A O 1
ATOM 866 N N . THR A 1 115 ? 7.179 19.510 -10.907 1.00 90.81 115 THR A N 1
ATOM 867 C CA . THR A 1 115 ? 6.680 19.299 -12.273 1.00 90.81 115 THR A CA 1
ATOM 868 C C . THR A 1 115 ? 6.276 17.839 -12.530 1.00 90.81 115 THR A C 1
ATOM 870 O O . THR A 1 115 ? 5.317 17.578 -13.260 1.00 90.81 115 THR A O 1
ATOM 873 N N . TYR A 1 116 ? 6.932 16.872 -11.875 1.00 87.31 116 TYR A N 1
ATOM 874 C CA . TYR A 1 116 ? 6.571 15.451 -11.974 1.00 87.31 116 TYR A CA 1
ATOM 875 C C . TYR A 1 116 ? 5.324 15.065 -11.165 1.00 87.31 116 TYR A C 1
ATOM 877 O O . TYR A 1 116 ? 4.820 13.951 -11.312 1.00 87.31 116 TYR A O 1
ATOM 885 N N . GLY A 1 117 ? 4.774 15.967 -10.351 1.00 90.44 117 GLY A N 1
ATOM 886 C CA . GLY A 1 117 ? 3.640 15.666 -9.483 1.00 90.44 117 GLY A CA 1
ATOM 887 C C . GLY A 1 117 ? 2.365 15.293 -10.235 1.00 90.44 117 GLY A C 1
ATOM 888 O O . GLY A 1 117 ? 1.727 14.297 -9.900 1.00 90.44 117 GLY A O 1
ATOM 889 N N . LEU A 1 118 ? 2.021 16.034 -11.292 1.00 92.56 118 LEU A N 1
ATOM 890 C CA . LEU A 1 118 ? 0.823 15.769 -12.094 1.00 92.56 118 LEU A CA 1
ATOM 891 C C . LEU A 1 118 ? 0.839 14.376 -12.764 1.00 92.56 118 LEU A C 1
ATOM 893 O O . LEU A 1 118 ? -0.117 13.623 -12.563 1.00 92.56 118 LEU A O 1
ATOM 897 N N . PRO A 1 119 ? 1.892 13.961 -13.502 1.00 91.94 119 PRO A N 1
ATOM 898 C CA . PRO A 1 119 ? 1.929 12.619 -14.087 1.00 91.94 119 PRO A CA 1
ATOM 899 C C . PRO A 1 119 ? 1.977 11.499 -13.033 1.00 91.94 119 PRO A C 1
ATOM 901 O O . PRO A 1 119 ? 1.347 10.454 -13.223 1.00 91.94 119 PRO A O 1
ATOM 904 N N . ILE A 1 120 ? 2.659 11.703 -11.901 1.00 93.94 120 ILE A N 1
ATOM 905 C CA . ILE A 1 120 ? 2.677 10.729 -10.795 1.00 93.94 120 ILE A CA 1
ATOM 906 C C . ILE A 1 120 ? 1.277 10.575 -10.185 1.00 93.94 120 ILE A C 1
ATOM 908 O O . ILE A 1 120 ? 0.815 9.457 -9.971 1.00 93.94 120 ILE A O 1
ATOM 912 N N . MET A 1 121 ? 0.555 11.675 -9.975 1.00 94.75 121 MET A N 1
ATOM 913 C CA . MET A 1 121 ? -0.797 11.639 -9.415 1.00 94.75 121 MET A CA 1
ATOM 914 C C . MET A 1 121 ? -1.782 10.898 -10.329 1.00 94.75 121 MET A C 1
ATOM 916 O O . MET A 1 121 ? -2.548 10.056 -9.857 1.00 94.75 121 MET A O 1
ATOM 920 N N . VAL A 1 122 ? -1.742 11.168 -11.639 1.00 95.19 122 VAL A N 1
ATOM 921 C CA . VAL A 1 122 ? -2.608 10.492 -12.621 1.00 95.19 122 VAL A CA 1
ATOM 922 C C . VAL A 1 122 ? -2.313 8.992 -12.663 1.00 95.19 122 VAL A C 1
ATOM 924 O O . VAL A 1 122 ? -3.232 8.176 -12.619 1.00 95.19 122 VAL A O 1
ATOM 927 N N . THR A 1 123 ? -1.036 8.612 -12.697 1.00 94.94 123 THR A N 1
ATOM 928 C CA . THR A 1 123 ? -0.634 7.196 -12.745 1.00 94.94 123 THR A CA 1
ATOM 929 C C . THR A 1 123 ? -1.007 6.451 -11.465 1.00 94.94 123 THR A C 1
ATOM 931 O O . THR A 1 123 ? -1.502 5.326 -11.543 1.00 94.94 123 THR A O 1
ATOM 934 N N . LEU A 1 124 ? -0.881 7.094 -10.300 1.00 95.44 124 LEU A N 1
ATOM 935 C CA . LEU A 1 124 ? -1.350 6.557 -9.022 1.00 95.44 124 LEU A CA 1
ATOM 936 C C . LEU A 1 124 ? -2.868 6.379 -8.975 1.00 95.44 124 LEU A C 1
ATOM 938 O O . LEU A 1 124 ? -3.332 5.353 -8.481 1.00 95.44 124 LEU A O 1
ATOM 942 N N . MET A 1 125 ? -3.646 7.332 -9.497 1.00 95.12 125 MET A N 1
ATOM 943 C CA . MET A 1 125 ? -5.105 7.192 -9.563 1.00 95.12 125 MET A CA 1
ATOM 944 C C . MET A 1 125 ? -5.526 6.021 -10.449 1.00 95.12 125 MET A C 1
ATOM 946 O O . MET A 1 125 ? -6.341 5.203 -10.025 1.00 95.12 125 MET A O 1
ATOM 950 N N . VAL A 1 126 ? -4.931 5.889 -11.638 1.00 95.88 126 VAL A N 1
ATOM 951 C CA . VAL A 1 126 ? -5.224 4.771 -12.549 1.00 95.88 126 VAL A CA 1
ATOM 952 C C . VAL A 1 126 ? -4.815 3.434 -11.926 1.00 95.88 126 VAL A C 1
ATOM 954 O O . VAL A 1 126 ? -5.580 2.470 -11.985 1.00 95.88 126 VAL A O 1
ATOM 957 N N . ALA A 1 127 ? -3.644 3.368 -11.285 1.00 95.62 127 ALA A N 1
ATOM 958 C CA . ALA A 1 127 ? -3.184 2.164 -10.599 1.00 95.62 127 ALA A CA 1
ATOM 959 C C . ALA A 1 127 ? -4.096 1.784 -9.423 1.00 95.62 127 ALA A C 1
ATOM 961 O O . ALA A 1 127 ? -4.436 0.609 -9.274 1.00 95.62 127 ALA A O 1
ATOM 962 N N . LYS A 1 128 ? -4.535 2.768 -8.625 1.00 94.88 128 LYS A N 1
ATOM 963 C CA . LYS A 1 128 ? -5.484 2.553 -7.529 1.00 94.88 128 LYS A CA 1
ATOM 964 C C . LYS A 1 128 ? -6.808 2.008 -8.061 1.00 94.88 128 LYS A C 1
ATOM 966 O O . LYS A 1 128 ? -7.218 0.951 -7.608 1.00 94.88 128 LYS A O 1
ATOM 971 N N . TRP A 1 129 ? -7.439 2.674 -9.030 1.00 95.25 129 TRP A N 1
ATOM 972 C CA . TRP A 1 129 ? -8.727 2.233 -9.584 1.00 95.25 129 TRP A CA 1
ATOM 973 C C . TRP A 1 129 ? -8.657 0.840 -10.196 1.00 95.25 129 TRP A C 1
ATOM 975 O O . TRP A 1 129 ? -9.534 0.013 -9.960 1.00 95.25 129 TRP A O 1
ATOM 985 N N . THR A 1 130 ? -7.587 0.562 -10.942 1.00 96.00 130 THR A N 1
ATOM 986 C CA . THR A 1 130 ? -7.369 -0.773 -11.505 1.00 96.00 130 THR A CA 1
ATOM 987 C C . THR A 1 130 ? -7.224 -1.800 -10.387 1.00 96.00 130 THR A C 1
ATOM 989 O O . THR A 1 130 ? -7.808 -2.871 -10.464 1.00 96.00 130 THR A O 1
ATOM 992 N N . GLY A 1 131 ? -6.494 -1.473 -9.320 1.00 94.12 131 GLY A N 1
ATOM 993 C CA . GLY A 1 131 ? -6.376 -2.339 -8.156 1.00 94.12 131 GLY A CA 1
ATOM 994 C C . GLY A 1 131 ? -7.705 -2.552 -7.426 1.00 94.12 131 GLY A C 1
ATOM 995 O O . GLY A 1 131 ? -8.015 -3.693 -7.080 1.00 94.12 131 GLY A O 1
ATOM 996 N N . ASP A 1 132 ? -8.470 -1.484 -7.186 1.00 92.62 132 ASP A N 1
ATOM 997 C CA . ASP A 1 132 ? -9.750 -1.499 -6.457 1.00 92.62 132 ASP A CA 1
ATOM 998 C C . ASP A 1 132 ? -10.764 -2.421 -7.144 1.00 92.62 132 ASP A C 1
ATOM 1000 O O . ASP A 1 132 ? -11.560 -3.068 -6.470 1.00 92.62 132 ASP A O 1
ATOM 1004 N N . PHE A 1 133 ? -10.673 -2.559 -8.469 1.00 94.06 133 PHE A N 1
ATOM 1005 C CA . PHE A 1 133 ? -11.489 -3.498 -9.234 1.00 94.06 133 PHE A CA 1
ATOM 1006 C C . PHE A 1 133 ? -11.194 -4.976 -8.920 1.00 94.06 133 PHE A C 1
ATOM 1008 O O . PHE A 1 133 ? -12.095 -5.806 -9.003 1.00 94.06 133 PHE A O 1
ATOM 1015 N N . PHE A 1 134 ? -9.951 -5.327 -8.568 1.00 94.12 134 PHE A N 1
ATOM 1016 C CA . PHE A 1 134 ? -9.551 -6.724 -8.345 1.00 94.12 134 PHE A CA 1
ATOM 1017 C C . PHE A 1 134 ? -9.494 -7.128 -6.871 1.00 94.12 134 PHE A C 1
ATOM 1019 O O . PHE A 1 134 ? -9.877 -8.245 -6.542 1.00 94.12 134 PHE A O 1
ATOM 1026 N N . ASN A 1 135 ? -8.954 -6.278 -5.996 1.00 92.31 135 ASN A N 1
ATOM 1027 C CA . ASN A 1 135 ? -8.702 -6.609 -4.587 1.00 92.31 135 ASN A CA 1
ATOM 1028 C C . ASN A 1 135 ? -8.655 -5.348 -3.717 1.00 92.31 135 ASN A C 1
ATOM 1030 O O . ASN A 1 135 ? -8.459 -4.258 -4.243 1.00 92.31 135 ASN A O 1
ATOM 1034 N N . LYS A 1 136 ? -8.745 -5.482 -2.385 1.00 91.31 136 LYS A N 1
ATOM 1035 C CA . LYS A 1 136 ? -8.430 -4.396 -1.429 1.00 91.31 136 LYS A CA 1
ATOM 1036 C C . LYS A 1 136 ? -6.907 -4.180 -1.304 1.00 91.31 136 LYS A C 1
ATOM 1038 O O . LYS A 1 136 ? -6.117 -4.989 -1.797 1.00 91.31 136 LYS A O 1
ATOM 1043 N N . GLY A 1 137 ? -6.484 -3.084 -0.669 1.00 92.75 137 GLY A N 1
ATOM 1044 C CA . GLY A 1 137 ? -5.067 -2.820 -0.402 1.00 92.75 137 GLY A CA 1
ATOM 1045 C C . GLY A 1 137 ? -4.443 -3.876 0.516 1.00 92.75 137 GLY A C 1
ATOM 1046 O O . GLY A 1 137 ? -5.123 -4.466 1.357 1.00 92.75 137 GLY A O 1
ATOM 1047 N N . ILE A 1 138 ? -3.132 -4.108 0.383 1.00 92.69 138 ILE A N 1
ATOM 1048 C CA . ILE A 1 138 ? -2.425 -5.147 1.156 1.00 92.69 138 ILE A CA 1
ATOM 1049 C C . ILE A 1 138 ? -2.595 -4.967 2.675 1.00 92.69 138 ILE A C 1
ATOM 1051 O O . ILE A 1 138 ? -2.758 -5.948 3.403 1.00 92.69 138 ILE A O 1
ATOM 1055 N N . TYR A 1 139 ? -2.600 -3.718 3.147 1.00 91.31 139 TYR A N 1
ATOM 1056 C CA . TYR A 1 139 ? -2.748 -3.392 4.563 1.00 91.31 139 TYR A CA 1
ATOM 1057 C C . TYR A 1 139 ? -4.165 -3.660 5.072 1.00 91.31 139 TYR A C 1
ATOM 1059 O O . TYR A 1 139 ? -4.311 -4.266 6.132 1.00 91.31 139 TYR A O 1
ATOM 1067 N N . ASP A 1 140 ? -5.190 -3.310 4.296 1.00 91.12 140 ASP A N 1
ATOM 1068 C CA . ASP A 1 140 ? -6.590 -3.553 4.663 1.00 91.12 140 ASP A CA 1
ATOM 1069 C C . ASP A 1 140 ? -6.881 -5.054 4.753 1.00 91.12 140 ASP A C 1
ATOM 1071 O O . ASP A 1 140 ? -7.523 -5.520 5.695 1.00 91.12 140 ASP A O 1
ATOM 1075 N N . ILE A 1 141 ? -6.324 -5.840 3.824 1.00 91.88 141 ILE A N 1
ATOM 1076 C CA . ILE A 1 141 ? -6.421 -7.306 3.849 1.00 91.88 141 ILE A CA 1
ATOM 1077 C C . ILE A 1 141 ? -5.806 -7.864 5.141 1.00 91.88 141 ILE A C 1
ATOM 1079 O O . ILE A 1 141 ? -6.403 -8.723 5.787 1.00 91.88 141 ILE A O 1
ATOM 1083 N N . HIS A 1 142 ? -4.640 -7.362 5.563 1.00 90.50 142 HIS A N 1
ATOM 1084 C CA . HIS A 1 142 ? -3.988 -7.820 6.797 1.00 90.50 142 HIS A CA 1
ATOM 1085 C C . HIS A 1 142 ? -4.768 -7.446 8.056 1.00 90.50 142 HIS A C 1
ATOM 1087 O O . HIS A 1 142 ? -4.797 -8.228 9.009 1.00 90.50 142 HIS A O 1
ATOM 1093 N N . VAL A 1 143 ? -5.403 -6.275 8.074 1.00 91.75 143 VAL A N 1
ATOM 1094 C CA . VAL A 1 143 ? -6.291 -5.874 9.172 1.00 91.75 143 VAL A CA 1
ATOM 1095 C C . VAL A 1 143 ? -7.492 -6.817 9.251 1.00 91.75 143 VAL A C 1
ATOM 1097 O O . VAL A 1 143 ? -7.789 -7.322 10.336 1.00 91.75 143 VAL A O 1
ATOM 1100 N N . GLY A 1 144 ? -8.107 -7.131 8.106 1.00 90.38 144 GLY A N 1
ATOM 1101 C CA . GLY A 1 144 ? -9.209 -8.090 8.021 1.00 90.38 144 GLY A CA 1
ATOM 1102 C C . GLY A 1 144 ? -8.815 -9.491 8.498 1.00 90.38 144 GLY A C 1
ATOM 1103 O O . GLY A 1 144 ? -9.522 -10.088 9.307 1.00 90.38 144 GLY A O 1
ATOM 1104 N N . LEU A 1 145 ? -7.645 -9.988 8.084 1.00 91.56 145 LEU A N 1
ATOM 1105 C CA . LEU A 1 145 ? -7.124 -11.295 8.510 1.00 91.56 145 LEU A CA 1
ATOM 1106 C C . LEU A 1 145 ? -6.809 -11.363 10.010 1.00 91.56 145 LEU A C 1
ATOM 1108 O O . LEU A 1 145 ? -6.928 -12.428 10.612 1.00 91.56 145 LEU A O 1
ATOM 1112 N N . ARG A 1 146 ? -6.415 -10.244 10.629 1.00 90.25 146 ARG A N 1
ATOM 1113 C CA . ARG A 1 146 ? -6.202 -10.168 12.084 1.00 90.25 146 ARG A CA 1
ATOM 1114 C C . ARG A 1 146 ? -7.503 -10.062 12.882 1.00 90.25 146 ARG A C 1
ATOM 1116 O O . ARG A 1 146 ? -7.447 -10.148 14.105 1.00 90.25 146 ARG A O 1
ATOM 1123 N N . GLY A 1 147 ? -8.646 -9.861 12.224 1.00 90.56 147 GLY A N 1
ATOM 1124 C CA . GLY A 1 147 ? -9.943 -9.712 12.886 1.00 90.56 147 GLY A CA 1
ATOM 1125 C C . GLY A 1 147 ? -10.032 -8.473 13.781 1.00 90.56 147 GLY A C 1
ATOM 1126 O O . GLY A 1 147 ? -10.791 -8.469 14.748 1.00 90.56 147 GLY A O 1
ATOM 1127 N N . VAL A 1 148 ? -9.237 -7.435 13.501 1.00 92.19 148 VAL A N 1
ATOM 1128 C CA . VAL A 1 148 ? -9.289 -6.183 14.267 1.00 92.19 148 VAL A CA 1
ATOM 1129 C C . VAL A 1 148 ? -10.502 -5.377 13.793 1.00 92.19 148 VAL A C 1
ATOM 1131 O O . VAL A 1 148 ? -10.611 -5.137 12.589 1.00 92.19 148 VAL A O 1
ATOM 1134 N N . PRO A 1 149 ? -11.399 -4.933 14.693 1.00 88.94 149 PRO A N 1
ATOM 1135 C CA . PRO A 1 149 ? -12.547 -4.117 14.312 1.00 88.94 149 PRO A CA 1
ATOM 1136 C C . PRO A 1 149 ? -12.078 -2.705 13.933 1.00 88.94 149 PRO A C 1
ATOM 1138 O O . PRO A 1 149 ? -11.949 -1.829 14.789 1.00 88.94 149 PRO A O 1
ATOM 1141 N N . LEU A 1 150 ? -11.783 -2.500 12.648 1.00 90.06 150 LEU A N 1
ATOM 1142 C CA . LEU A 1 150 ? -11.454 -1.199 12.071 1.00 90.06 150 LEU A CA 1
ATOM 1143 C C . LEU A 1 150 ? -12.705 -0.601 11.422 1.00 90.06 150 LEU A C 1
ATOM 1145 O O . LEU A 1 150 ? -13.364 -1.263 10.624 1.00 90.06 150 LEU A O 1
ATOM 1149 N N . LEU A 1 151 ? -13.021 0.647 11.764 1.00 89.69 151 LEU A N 1
ATOM 1150 C CA . LEU A 1 151 ? -14.118 1.383 11.144 1.00 89.69 151 LEU A CA 1
ATOM 1151 C C . LEU A 1 151 ? -13.612 2.058 9.862 1.00 89.69 151 LEU A C 1
ATOM 1153 O O . LEU A 1 151 ? -12.657 2.835 9.916 1.00 89.69 151 LEU A O 1
ATOM 1157 N N . GLU A 1 152 ? -14.226 1.738 8.722 1.00 85.94 152 GLU A N 1
ATOM 1158 C CA . GLU A 1 152 ? -13.922 2.376 7.435 1.00 85.94 152 GLU A CA 1
ATOM 1159 C C . GLU A 1 152 ? -14.417 3.845 7.426 1.00 85.94 152 GLU A C 1
ATOM 1161 O O . GLU A 1 152 ? -15.290 4.227 8.207 1.00 85.94 152 GLU A O 1
ATOM 1166 N N . TRP A 1 153 ? -13.818 4.698 6.581 1.00 85.12 153 TRP A N 1
ATOM 1167 C CA . TRP A 1 153 ? -14.155 6.134 6.501 1.00 85.12 153 TRP A CA 1
ATOM 1168 C C . TRP A 1 153 ? -15.557 6.384 5.931 1.00 85.12 153 TRP A C 1
ATOM 1170 O O . TRP A 1 153 ? -16.240 7.326 6.328 1.00 85.12 153 TRP A O 1
ATOM 1180 N N . GLU A 1 154 ? -15.976 5.526 5.007 1.00 82.25 154 GLU A N 1
ATOM 1181 C CA . GLU A 1 154 ? -17.301 5.528 4.400 1.00 82.25 154 GLU A CA 1
ATOM 1182 C C . GLU A 1 154 ? -18.022 4.239 4.784 1.00 82.25 154 GLU A C 1
ATOM 1184 O O . GLU A 1 154 ? -17.411 3.176 4.897 1.00 82.25 154 GLU A O 1
ATOM 1189 N N . THR A 1 155 ? -19.329 4.342 5.010 1.00 81.69 155 THR A N 1
ATOM 1190 C CA . THR A 1 155 ? -20.189 3.179 5.206 1.00 81.69 155 THR A CA 1
ATOM 1191 C C . THR A 1 155 ? -20.530 2.555 3.864 1.00 81.69 155 THR A C 1
ATOM 1193 O O . THR A 1 155 ? -20.667 3.241 2.852 1.00 81.69 155 THR A O 1
ATOM 1196 N N . GLU A 1 156 ? -20.705 1.238 3.853 1.00 81.44 156 GLU A N 1
ATOM 1197 C CA . GLU A 1 156 ? -21.195 0.553 2.666 1.00 81.44 156 GLU A CA 1
ATOM 1198 C C . GLU A 1 156 ? -22.623 1.017 2.345 1.00 81.44 156 GLU A C 1
ATOM 1200 O O . GLU A 1 156 ? -23.444 1.186 3.245 1.00 81.44 156 GLU A O 1
ATOM 1205 N N . VAL A 1 157 ? -22.935 1.203 1.059 1.00 83.75 157 VAL A N 1
ATOM 1206 C CA . VAL A 1 157 ? -24.215 1.779 0.587 1.00 83.75 157 VAL A CA 1
ATOM 1207 C C . VAL A 1 157 ? -25.433 0.982 1.084 1.00 83.75 157 VAL A C 1
ATOM 1209 O O . VAL A 1 157 ? -26.540 1.502 1.222 1.00 83.75 157 VAL A O 1
ATOM 1212 N N . GLU A 1 158 ? -25.251 -0.304 1.382 1.00 82.56 158 GLU A N 1
ATOM 1213 C CA . GLU A 1 158 ? -26.296 -1.160 1.947 1.00 82.56 158 GLU A CA 1
ATOM 1214 C C . GLU A 1 158 ? -26.649 -0.791 3.398 1.00 82.56 158 GLU A C 1
ATOM 1216 O O . GLU A 1 158 ? -27.805 -0.940 3.811 1.00 82.56 158 GLU A O 1
ATOM 1221 N N . MET A 1 159 ? -25.681 -0.260 4.154 1.00 84.12 159 MET A N 1
ATOM 1222 C CA . MET A 1 159 ? -25.841 0.131 5.556 1.00 84.12 159 MET A CA 1
ATOM 1223 C C . MET A 1 159 ? -26.621 1.439 5.723 1.00 84.12 159 MET A C 1
ATOM 1225 O O . MET A 1 159 ? -27.188 1.659 6.792 1.00 84.12 159 MET A O 1
ATOM 1229 N N . ASP A 1 160 ? -26.760 2.255 4.673 1.00 86.31 160 ASP A N 1
ATOM 1230 C CA . ASP A 1 160 ? -27.509 3.525 4.711 1.00 86.31 160 ASP A CA 1
ATOM 1231 C C . ASP A 1 160 ? -28.994 3.344 5.077 1.00 86.31 160 ASP A C 1
ATOM 1233 O O . ASP A 1 160 ? -29.664 4.273 5.531 1.00 86.31 160 ASP A O 1
ATOM 1237 N N . LYS A 1 161 ? -29.536 2.136 4.879 1.00 87.81 161 LYS A N 1
ATOM 1238 C CA . LYS A 1 161 ? -30.932 1.797 5.202 1.00 87.81 161 LYS A CA 1
ATOM 1239 C C . LYS A 1 161 ? -31.116 1.316 6.643 1.00 87.81 161 LYS A C 1
ATOM 1241 O O . LYS A 1 161 ? -32.261 1.243 7.101 1.00 87.81 161 LYS A O 1
ATOM 1246 N N . LEU A 1 162 ? -30.032 0.963 7.334 1.00 88.69 162 LEU A N 1
ATOM 1247 C CA . LEU A 1 162 ? -30.078 0.440 8.696 1.00 88.69 162 LEU A CA 1
ATOM 1248 C C . LEU A 1 162 ? -30.323 1.574 9.687 1.00 88.69 162 LEU A C 1
ATOM 1250 O O . LEU A 1 162 ? -29.731 2.652 9.606 1.00 88.69 162 LEU A O 1
ATOM 1254 N N . ARG A 1 163 ? -31.208 1.337 10.656 1.00 88.75 163 ARG A N 1
ATOM 1255 C CA . ARG A 1 163 ? -31.449 2.287 11.745 1.00 88.75 163 ARG A CA 1
ATOM 1256 C C . ARG A 1 163 ? -30.580 1.916 12.935 1.00 88.75 163 ARG A C 1
ATOM 1258 O O . ARG A 1 163 ? -30.296 0.748 13.174 1.00 88.75 163 ARG A O 1
ATOM 1265 N N . ALA A 1 164 ? -30.250 2.904 13.766 1.00 88.69 164 ALA A N 1
ATOM 1266 C CA . ALA A 1 164 ? -29.546 2.655 15.026 1.00 88.69 164 ALA A CA 1
ATOM 1267 C C . ALA A 1 164 ? -30.272 1.622 15.913 1.00 88.69 164 ALA A C 1
ATOM 1269 O O . ALA A 1 164 ? -29.617 0.856 16.610 1.00 88.69 164 ALA A O 1
ATOM 1270 N N . SER A 1 165 ? -31.609 1.553 15.837 1.00 89.69 165 SER A N 1
ATOM 1271 C CA . SER A 1 165 ? -32.427 0.547 16.528 1.00 89.69 165 SER A CA 1
ATOM 1272 C C . SER A 1 165 ? -32.140 -0.894 16.113 1.00 89.69 165 SER A C 1
ATOM 1274 O O . SER A 1 165 ? -32.396 -1.798 16.900 1.00 89.69 165 SER A O 1
ATOM 1276 N N . ASP A 1 166 ? -31.648 -1.099 14.892 1.00 88.38 166 ASP A N 1
ATOM 1277 C CA . ASP A 1 166 ? -31.434 -2.424 14.307 1.00 88.38 166 ASP A CA 1
ATOM 1278 C C . ASP A 1 166 ? -30.045 -2.975 14.673 1.00 88.38 166 ASP A C 1
ATOM 1280 O O . ASP A 1 166 ? -29.836 -4.184 14.656 1.00 88.38 166 ASP A O 1
ATOM 1284 N N . ILE A 1 167 ? -29.108 -2.083 15.021 1.00 89.25 167 ILE A N 1
ATOM 1285 C CA . ILE A 1 167 ? -27.706 -2.401 15.335 1.00 89.25 167 ILE A CA 1
ATOM 1286 C C . ILE A 1 167 ? -27.441 -2.344 16.850 1.00 89.25 167 ILE A C 1
ATOM 1288 O O . ILE A 1 167 ? -26.559 -3.038 17.352 1.00 89.25 167 ILE A O 1
ATOM 1292 N N . MET A 1 168 ? -28.174 -1.510 17.597 1.00 87.75 168 MET A N 1
ATOM 1293 C CA . MET A 1 168 ? -27.962 -1.347 19.038 1.00 87.75 168 MET A CA 1
ATOM 1294 C C . MET A 1 168 ? -28.269 -2.625 19.828 1.00 87.75 168 MET A C 1
ATOM 1296 O O . MET A 1 168 ? -29.256 -3.309 19.571 1.00 87.75 168 MET A O 1
ATOM 1300 N N . GLU A 1 169 ? -27.484 -2.884 20.875 1.00 85.44 169 GLU A N 1
ATOM 1301 C CA . GLU A 1 169 ? -27.789 -3.935 21.848 1.00 85.44 169 GLU A CA 1
ATOM 1302 C C . GLU A 1 169 ? -28.957 -3.482 22.753 1.00 85.44 169 GLU A C 1
ATOM 1304 O O . GLU A 1 169 ? -28.812 -2.496 23.489 1.00 85.44 169 GLU A O 1
ATOM 1309 N N . PRO A 1 170 ? -30.124 -4.158 22.738 1.00 79.81 170 PRO A N 1
ATOM 1310 C CA . PRO A 1 170 ? -31.291 -3.726 23.511 1.00 79.81 170 PRO A CA 1
ATOM 1311 C C . PRO A 1 170 ? -31.148 -3.998 25.017 1.00 79.81 170 PRO A C 1
ATOM 1313 O O . PRO A 1 170 ? -31.773 -3.316 25.831 1.00 79.81 170 PRO A O 1
ATOM 1316 N N . ASN A 1 171 ? -30.330 -4.981 25.406 1.00 81.38 171 ASN A N 1
ATOM 1317 C CA . ASN A 1 171 ? -30.173 -5.418 26.794 1.00 81.38 171 ASN A CA 1
ATOM 1318 C C . ASN A 1 171 ? -28.946 -4.773 27.454 1.00 81.38 171 ASN A C 1
ATOM 1320 O O . ASN A 1 171 ? -27.956 -5.434 27.767 1.00 81.38 171 ASN A O 1
ATOM 1324 N N . LEU A 1 172 ? -29.011 -3.462 27.680 1.00 83.19 172 LEU A N 1
ATOM 1325 C CA . LEU A 1 172 ? -27.899 -2.695 28.240 1.00 83.19 172 LEU A CA 1
ATOM 1326 C C . LEU A 1 172 ? -27.856 -2.748 29.775 1.00 83.19 172 LEU A C 1
ATOM 1328 O O . LEU A 1 172 ? -28.865 -2.547 30.452 1.00 83.19 172 LEU A O 1
ATOM 1332 N N . THR A 1 173 ? -26.661 -2.935 30.340 1.00 84.75 173 THR A N 1
ATOM 1333 C CA . THR A 1 173 ? -26.440 -2.793 31.787 1.00 84.75 173 THR A CA 1
ATOM 1334 C C . THR A 1 173 ? -26.227 -1.321 32.133 1.00 84.75 173 THR A C 1
ATOM 1336 O O . THR A 1 173 ? -25.265 -0.712 31.674 1.00 84.75 173 THR A O 1
ATOM 1339 N N . TYR A 1 174 ? -27.101 -0.748 32.959 1.00 85.50 174 TYR A N 1
ATOM 1340 C CA . TYR A 1 174 ? -27.033 0.651 33.391 1.00 85.50 174 TYR A CA 1
ATOM 1341 C C . TYR A 1 174 ? -26.862 0.785 34.910 1.00 85.50 174 TYR A C 1
ATOM 1343 O O . TYR A 1 174 ? -27.112 -0.145 35.686 1.00 85.50 174 TYR A O 1
ATOM 1351 N N . VAL A 1 175 ? -26.443 1.974 35.343 1.00 86.50 175 VAL A N 1
ATOM 1352 C CA . VAL A 1 175 ? -26.211 2.325 36.753 1.00 86.50 175 VAL A CA 1
ATOM 1353 C C . VAL A 1 175 ? -27.079 3.534 37.123 1.00 86.50 175 VAL A C 1
ATOM 1355 O O . VAL A 1 175 ? -27.337 4.398 36.294 1.00 86.50 175 VAL A O 1
ATOM 1358 N N . TYR A 1 176 ? -27.565 3.609 38.362 1.00 84.62 176 TYR A N 1
ATOM 1359 C CA . TYR A 1 176 ? -28.283 4.792 38.858 1.00 84.62 176 TYR A CA 1
ATOM 1360 C C . TYR A 1 176 ? -27.309 5.770 39.534 1.00 84.62 176 TYR A C 1
ATOM 1362 O O . TYR A 1 176 ? -26.313 5.323 40.097 1.00 84.62 176 TYR A O 1
ATOM 1370 N N . PRO A 1 177 ? -27.612 7.080 39.604 1.00 84.50 177 PRO A N 1
ATOM 1371 C CA . PRO A 1 177 ? -26.753 8.037 40.312 1.00 84.50 177 PRO A CA 1
ATOM 1372 C C . PRO A 1 177 ? -26.492 7.665 41.779 1.00 84.50 177 PRO A C 1
ATOM 1374 O O . PRO A 1 177 ? -25.430 7.942 42.322 1.00 84.50 177 PRO A O 1
ATOM 1377 N N . HIS A 1 178 ? -27.464 7.006 42.419 1.00 83.62 178 HIS A N 1
ATOM 1378 C CA . HIS A 1 178 ? -27.380 6.557 43.805 1.00 83.62 178 HIS A CA 1
ATOM 1379 C C . HIS A 1 178 ? -27.436 5.025 43.868 1.00 83.62 178 HIS A C 1
ATOM 1381 O O . HIS A 1 178 ? -28.499 4.433 44.082 1.00 83.62 178 HIS A O 1
ATOM 1387 N N . THR A 1 179 ? -26.288 4.372 43.679 1.00 81.25 179 THR A N 1
ATOM 1388 C CA . THR A 1 179 ? -26.135 2.912 43.805 1.00 81.25 179 THR A CA 1
ATOM 1389 C C . THR A 1 179 ? -25.227 2.517 44.958 1.00 81.25 179 THR A C 1
ATOM 1391 O O . THR A 1 179 ? -24.254 3.197 45.269 1.00 81.25 179 THR A O 1
ATOM 1394 N N . ARG A 1 180 ? -25.514 1.366 45.576 1.00 87.19 180 ARG A N 1
ATOM 1395 C CA . ARG A 1 180 ? -24.630 0.769 46.585 1.00 87.19 180 ARG A CA 1
ATOM 1396 C C . ARG A 1 180 ? -23.334 0.292 45.929 1.00 87.19 180 ARG A C 1
ATOM 1398 O O . ARG A 1 180 ? -23.378 -0.347 44.879 1.00 87.19 180 ARG A O 1
ATOM 1405 N N . ILE A 1 181 ? -22.209 0.508 46.609 1.00 91.25 181 ILE A N 1
ATOM 1406 C CA . ILE A 1 181 ? -20.870 0.123 46.134 1.00 91.25 181 ILE A CA 1
ATOM 1407 C C . ILE A 1 181 ? -20.800 -1.380 45.831 1.00 91.25 181 ILE A C 1
ATOM 1409 O O . ILE A 1 181 ? -20.273 -1.773 44.798 1.00 91.25 181 ILE A O 1
ATOM 1413 N N . GLN A 1 182 ? -21.413 -2.223 46.667 1.00 89.62 182 GLN A N 1
ATOM 1414 C CA . GLN A 1 182 ? -21.446 -3.674 46.451 1.00 89.62 182 GLN A CA 1
ATOM 1415 C C . GLN A 1 182 ? -22.063 -4.059 45.095 1.00 89.62 182 GLN A C 1
ATOM 1417 O O . GLN A 1 182 ? -21.548 -4.945 44.420 1.00 89.62 182 GLN A O 1
ATOM 1422 N N . SER A 1 183 ? -23.138 -3.384 44.674 1.00 84.81 183 SER A N 1
ATOM 1423 C CA . SER A 1 183 ? -23.766 -3.640 43.373 1.00 84.81 183 SER A CA 1
ATOM 1424 C C . SER A 1 183 ? -22.872 -3.196 42.216 1.00 84.81 183 SER A C 1
ATOM 1426 O O . SER A 1 183 ? -22.805 -3.880 41.200 1.00 84.81 183 SER A O 1
ATOM 1428 N N . LEU A 1 184 ? -22.144 -2.094 42.383 1.00 88.12 184 LEU A N 1
ATOM 1429 C CA . LEU A 1 184 ? -21.207 -1.602 41.377 1.00 88.12 184 LEU A CA 1
ATOM 1430 C C . LEU A 1 184 ? -20.019 -2.563 41.217 1.00 88.12 184 LEU A C 1
ATOM 1432 O O . LEU A 1 184 ? -19.704 -2.965 40.102 1.00 88.12 184 LEU A O 1
ATOM 1436 N N . VAL A 1 185 ? -19.444 -3.032 42.328 1.00 91.31 185 VAL A N 1
ATOM 1437 C CA . VAL A 1 185 ? -18.383 -4.054 42.319 1.00 91.31 185 VAL A CA 1
ATOM 1438 C C . VAL A 1 185 ? -18.874 -5.356 41.689 1.00 91.31 185 VAL A C 1
ATOM 1440 O O . VAL A 1 185 ? -18.124 -5.981 40.944 1.00 91.31 185 VAL A O 1
ATOM 1443 N N . SER A 1 186 ? -20.124 -5.762 41.942 1.00 89.00 186 SER A N 1
ATOM 1444 C CA . SER A 1 186 ? -20.677 -6.950 41.283 1.00 89.00 186 SER A CA 1
ATOM 1445 C C . SER A 1 186 ? -20.767 -6.769 39.769 1.00 89.00 186 SER A C 1
ATOM 1447 O O . SER A 1 186 ? -20.285 -7.634 39.054 1.00 89.00 186 SER A O 1
ATOM 1449 N N . ILE A 1 187 ? -21.266 -5.624 39.287 1.00 88.56 187 ILE A N 1
ATOM 1450 C CA . ILE A 1 187 ? -21.380 -5.330 37.849 1.00 88.56 187 ILE A CA 1
ATOM 1451 C C . ILE A 1 187 ? -19.998 -5.343 37.185 1.00 88.56 187 ILE A C 1
ATOM 1453 O O . ILE A 1 187 ? -19.827 -5.990 36.154 1.00 88.56 187 ILE A O 1
ATOM 1457 N N . LEU A 1 188 ? -19.001 -4.701 37.801 1.00 90.56 188 LEU A N 1
ATOM 1458 C CA . LEU A 1 188 ? -17.626 -4.675 37.287 1.00 90.56 188 LEU A CA 1
ATOM 1459 C C . LEU A 1 188 ? -16.953 -6.054 37.269 1.00 90.56 188 LEU A C 1
ATOM 1461 O O . LEU A 1 188 ? -16.066 -6.283 36.457 1.00 90.56 188 LEU A O 1
ATOM 1465 N N . ARG A 1 189 ? -17.340 -6.970 38.166 1.00 91.81 189 ARG A N 1
ATOM 1466 C CA . ARG A 1 189 ? -16.805 -8.341 38.188 1.00 91.81 189 ARG A CA 1
ATOM 1467 C C . ARG A 1 189 ? -17.524 -9.278 37.222 1.00 91.81 189 ARG A C 1
ATOM 1469 O O . ARG A 1 189 ? -16.921 -10.250 36.785 1.00 91.81 189 ARG A O 1
ATOM 1476 N N . THR A 1 190 ? -18.801 -9.031 36.933 1.00 90.00 190 THR A N 1
ATOM 1477 C CA . THR A 1 190 ? -19.618 -9.912 36.084 1.00 90.00 190 THR A CA 1
ATOM 1478 C C . THR A 1 190 ? -19.644 -9.496 34.619 1.00 90.00 190 THR A C 1
ATOM 1480 O O . THR A 1 190 ? -19.982 -10.319 33.776 1.00 90.00 190 THR A O 1
ATOM 1483 N N . THR A 1 191 ? -19.346 -8.233 34.304 1.00 89.25 191 THR A N 1
ATOM 1484 C CA . THR A 1 191 ? -19.421 -7.701 32.935 1.00 89.25 191 THR A CA 1
ATOM 1485 C C . THR A 1 191 ? -18.044 -7.310 32.407 1.00 89.25 191 THR A C 1
ATOM 1487 O O . THR A 1 191 ? -17.163 -6.927 33.169 1.00 89.25 191 THR A O 1
ATOM 1490 N N . VAL A 1 192 ? -17.873 -7.396 31.085 1.00 90.12 192 VAL A N 1
ATOM 1491 C CA . VAL A 1 192 ? -16.627 -7.039 30.373 1.00 90.12 192 VAL A CA 1
ATOM 1492 C C . VAL A 1 192 ? -16.696 -5.607 29.810 1.00 90.12 192 VAL A C 1
ATOM 1494 O O . VAL A 1 192 ? -15.788 -5.139 29.136 1.00 90.12 192 VAL A O 1
ATOM 1497 N N . HIS A 1 193 ? -17.791 -4.884 30.060 1.00 89.75 193 HIS A N 1
ATOM 1498 C CA . HIS A 1 193 ? -17.982 -3.537 29.534 1.00 89.75 193 HIS A CA 1
ATOM 1499 C C . HIS A 1 193 ? -17.099 -2.520 30.267 1.00 89.75 193 HIS A C 1
ATOM 1501 O O . HIS A 1 193 ? -17.007 -2.520 31.493 1.00 89.75 193 HIS A O 1
ATOM 1507 N N . HIS A 1 194 ? -16.496 -1.606 29.506 1.00 89.50 194 HIS A N 1
ATOM 1508 C CA . HIS A 1 194 ? -15.647 -0.539 30.046 1.00 89.50 194 HIS A CA 1
ATOM 1509 C C . HIS A 1 194 ? -16.418 0.741 30.401 1.00 89.50 194 HIS A C 1
ATOM 1511 O O . HIS A 1 194 ? -15.882 1.612 31.082 1.00 89.50 194 HIS A O 1
ATOM 1517 N N . ALA A 1 195 ? -17.668 0.865 29.952 1.00 90.25 195 ALA A N 1
ATOM 1518 C CA . ALA A 1 195 ? -18.509 2.029 30.188 1.00 90.25 195 ALA A CA 1
ATOM 1519 C C . ALA A 1 195 ? -19.942 1.598 30.512 1.00 90.25 195 ALA A C 1
ATOM 1521 O O . ALA A 1 195 ? -20.468 0.665 29.906 1.00 90.25 195 ALA A O 1
ATOM 1522 N N . PHE A 1 196 ? -20.573 2.309 31.449 1.00 90.12 196 PHE A N 1
ATOM 1523 C CA . PHE A 1 196 ? -21.953 2.070 31.863 1.00 90.12 196 PHE A CA 1
ATOM 1524 C C . PHE A 1 196 ? -22.725 3.390 31.836 1.00 90.12 196 PHE A C 1
ATOM 1526 O O . PHE A 1 196 ? -22.298 4.350 32.484 1.00 90.12 196 PHE A O 1
ATOM 1533 N N . PRO A 1 197 ? -23.857 3.473 31.119 1.00 89.44 197 PRO A N 1
ATOM 1534 C CA . PRO A 1 197 ? -24.685 4.668 31.137 1.00 89.44 197 PRO A CA 1
ATOM 1535 C C . PRO A 1 197 ? -25.326 4.857 32.514 1.00 89.44 197 PRO A C 1
ATOM 1537 O O . PRO A 1 197 ? -25.791 3.903 33.150 1.00 89.44 197 PRO A O 1
ATOM 1540 N N . VAL A 1 198 ? -25.386 6.113 32.952 1.00 88.06 198 VAL A N 1
ATOM 1541 C CA . VAL A 1 198 ? -26.068 6.493 34.189 1.00 88.06 198 VAL A CA 1
ATOM 1542 C C . VAL A 1 198 ? -27.490 6.932 33.860 1.00 88.06 198 VAL A C 1
ATOM 1544 O O . VAL A 1 198 ? -27.687 7.920 33.156 1.00 88.06 198 VAL A O 1
ATOM 1547 N N . VAL A 1 199 ? -28.486 6.205 34.367 1.00 84.50 199 VAL A N 1
ATOM 1548 C CA . VAL A 1 199 ? -29.908 6.451 34.084 1.00 84.50 199 VAL A CA 1
ATOM 1549 C C . VAL A 1 199 ? -30.592 7.033 35.318 1.00 84.50 199 VAL A C 1
ATOM 1551 O O . VAL A 1 199 ? -30.469 6.507 36.424 1.00 84.50 199 VAL A O 1
ATOM 1554 N N . THR A 1 200 ? -31.338 8.122 35.142 1.00 80.75 200 THR A N 1
ATOM 1555 C CA . THR A 1 200 ? -32.198 8.714 36.177 1.00 80.75 200 THR A CA 1
ATOM 1556 C C . THR A 1 200 ? -33.651 8.284 35.968 1.00 80.75 200 THR A C 1
ATOM 1558 O O . THR A 1 200 ? -34.148 8.261 34.845 1.00 80.75 200 THR A O 1
ATOM 1561 N N . GLU A 1 201 ? -34.372 7.958 37.047 1.00 66.75 201 GLU A N 1
ATOM 1562 C CA . GLU A 1 201 ? -35.835 7.826 36.983 1.00 66.75 201 GLU A CA 1
ATOM 1563 C C . GLU A 1 201 ? -36.441 9.226 36.843 1.00 66.75 201 GLU A C 1
ATOM 1565 O O . GLU A 1 201 ? -36.660 9.923 37.834 1.00 66.75 201 GLU A O 1
ATOM 1570 N N . ASN A 1 202 ? -36.705 9.663 35.613 1.00 54.84 202 ASN A N 1
ATOM 1571 C CA . ASN A 1 202 ? -37.323 10.960 35.378 1.00 54.84 202 ASN A CA 1
ATOM 1572 C C . ASN A 1 202 ? -38.842 10.830 35.184 1.00 54.84 202 ASN A C 1
ATOM 1574 O O . ASN A 1 202 ? -39.361 10.939 34.076 1.00 54.84 202 ASN A O 1
ATOM 1578 N N . ARG A 1 203 ? -39.572 10.618 36.290 1.00 54.66 203 ARG A N 1
ATOM 1579 C CA . ARG A 1 203 ? -41.053 10.561 36.295 1.00 54.66 203 ARG A CA 1
ATOM 1580 C C . ARG A 1 203 ? -41.724 11.850 35.783 1.00 54.66 203 ARG A C 1
ATOM 1582 O O . ARG A 1 203 ? -42.902 11.817 35.434 1.00 54.66 203 ARG A O 1
ATOM 1589 N N . GLY A 1 204 ? -41.016 12.986 35.777 1.00 48.81 204 GLY A N 1
ATOM 1590 C CA . GLY A 1 204 ? -41.521 14.272 35.280 1.00 48.81 204 GLY A CA 1
ATOM 1591 C C . GLY A 1 204 ? -41.516 14.351 33.753 1.00 48.81 204 GLY A C 1
ATOM 1592 O O . GLY A 1 204 ? -42.551 14.625 33.144 1.00 48.81 204 GLY A O 1
ATOM 1593 N N . ASN A 1 205 ? -40.384 14.008 33.133 1.00 49.66 205 ASN A N 1
ATOM 1594 C CA . ASN A 1 205 ? -40.206 14.104 31.681 1.00 49.66 205 ASN A CA 1
ATOM 1595 C C . ASN A 1 205 ? -41.009 13.050 30.905 1.00 49.66 205 ASN A C 1
ATOM 1597 O O . ASN A 1 205 ? -41.367 13.291 29.756 1.00 49.66 205 ASN A O 1
ATOM 1601 N N . GLU A 1 206 ? -41.368 11.916 31.519 1.00 49.88 206 GLU A N 1
ATOM 1602 C CA . GLU A 1 206 ? -42.270 10.934 30.897 1.00 49.88 206 GLU A CA 1
ATOM 1603 C C . GLU A 1 206 ? -43.648 11.529 30.564 1.00 49.88 206 GLU A C 1
ATOM 1605 O O . GLU A 1 206 ? -44.247 11.167 29.553 1.00 49.88 206 GLU A O 1
ATOM 1610 N N . LYS A 1 207 ? -44.154 12.464 31.381 1.00 47.38 207 LYS A N 1
ATOM 1611 C CA . LYS A 1 207 ? -45.461 13.103 31.151 1.00 47.38 207 LYS A CA 1
ATOM 1612 C C . LYS A 1 207 ? -45.408 14.193 30.083 1.00 47.38 207 LYS A C 1
ATOM 1614 O O . LYS A 1 207 ? -46.397 14.388 29.383 1.00 47.38 207 LYS A O 1
ATOM 1619 N N . GLU A 1 208 ? -44.286 14.898 29.952 1.00 47.62 208 GLU A N 1
ATOM 1620 C CA . GLU A 1 208 ? -44.076 15.904 28.901 1.00 47.62 208 GLU A CA 1
ATOM 1621 C C . GLU A 1 208 ? -43.798 15.261 27.541 1.00 47.62 208 GLU A C 1
ATOM 1623 O O . GLU A 1 208 ? -44.414 15.641 26.547 1.00 47.62 208 GLU A O 1
ATOM 1628 N N . PHE A 1 209 ? -42.967 14.216 27.499 1.00 48.69 209 PHE A N 1
ATOM 1629 C CA . PHE A 1 209 ? -42.667 13.482 26.267 1.00 48.69 209 PHE A CA 1
ATOM 1630 C C . PHE A 1 209 ? -43.907 12.766 25.701 1.00 48.69 209 PHE A C 1
ATOM 1632 O O . PHE A 1 209 ? -44.036 12.606 24.491 1.00 48.69 209 PHE A O 1
ATOM 1639 N N . MET A 1 210 ? -44.860 12.385 26.564 1.00 46.31 210 MET A N 1
ATOM 1640 C CA . MET A 1 210 ? -46.150 11.809 26.159 1.00 46.31 210 MET A CA 1
ATOM 1641 C C . MET A 1 210 ? -47.212 12.832 25.726 1.00 46.31 210 MET A C 1
ATOM 1643 O O . MET A 1 210 ? -48.232 12.425 25.177 1.00 46.31 210 MET A O 1
ATOM 1647 N N . LYS A 1 211 ? -46.996 14.139 25.932 1.00 49.00 211 LYS A N 1
ATOM 1648 C CA . LYS A 1 211 ? -47.905 15.196 25.442 1.00 49.00 211 LYS A CA 1
ATOM 1649 C C . LYS A 1 211 ? -47.616 15.617 23.997 1.00 49.00 211 LYS A C 1
ATOM 1651 O O . LYS A 1 211 ? -48.473 16.225 23.360 1.00 49.00 211 LYS A O 1
ATOM 1656 N N . GLY A 1 212 ? -46.439 15.287 23.463 1.00 44.75 212 GLY A N 1
ATOM 1657 C CA . GLY A 1 212 ? -46.098 15.508 22.060 1.00 44.75 212 GLY A CA 1
ATOM 1658 C C . GLY A 1 212 ? -46.678 14.412 21.166 1.00 44.75 212 GLY A C 1
ATOM 1659 O O . GLY A 1 212 ? -46.037 13.387 20.945 1.00 44.75 212 GLY A O 1
ATOM 1660 N N . ASN A 1 213 ? -47.873 14.633 20.617 1.00 46.12 213 ASN A N 1
ATOM 1661 C CA . ASN A 1 213 ? -48.617 13.709 19.741 1.00 46.12 213 ASN A CA 1
ATOM 1662 C C . ASN A 1 213 ? -47.941 13.340 18.393 1.00 46.12 213 ASN A C 1
ATOM 1664 O O . ASN A 1 213 ? -48.622 12.871 17.486 1.00 46.12 213 ASN A O 1
ATOM 1668 N N . GLN A 1 214 ? -46.629 13.517 18.214 1.00 48.72 214 GLN A N 1
ATOM 1669 C CA . GLN A 1 214 ? -45.973 13.328 16.911 1.00 48.72 214 GLN A CA 1
ATOM 1670 C C . GLN A 1 214 ? -44.930 12.208 16.826 1.00 48.72 214 GLN A C 1
ATOM 1672 O O . GLN A 1 214 ? -44.548 11.861 15.714 1.00 48.72 214 GLN A O 1
ATOM 1677 N N . LEU A 1 215 ? -44.498 11.579 17.927 1.00 46.00 215 LEU A N 1
ATOM 1678 C CA . LEU A 1 215 ? -43.414 10.574 17.863 1.00 46.00 215 LEU A CA 1
ATOM 1679 C C . LEU A 1 215 ? -43.746 9.208 18.478 1.00 46.00 215 LEU A C 1
ATOM 1681 O O . LEU A 1 215 ? -42.862 8.370 18.659 1.00 46.00 215 LEU A O 1
ATOM 1685 N N . ILE A 1 216 ? -45.020 8.943 18.776 1.00 48.66 216 ILE A N 1
ATOM 1686 C CA . ILE A 1 216 ? -45.423 7.752 19.531 1.00 48.66 216 ILE A CA 1
ATOM 1687 C C . ILE A 1 216 ? -46.303 6.793 18.713 1.00 48.66 216 ILE A C 1
ATOM 1689 O O . ILE A 1 216 ? -47.314 6.304 19.201 1.00 48.66 216 ILE A O 1
ATOM 1693 N N . SER A 1 217 ? -45.933 6.485 17.469 1.00 44.72 217 SER A N 1
ATOM 1694 C CA . SER A 1 217 ? -46.568 5.374 16.735 1.00 44.72 217 SER A CA 1
ATOM 1695 C C . SER A 1 217 ? -45.722 4.096 16.729 1.00 44.72 217 SER A C 1
ATOM 1697 O O . SER A 1 217 ? -46.289 3.009 16.791 1.00 44.72 217 SER A O 1
ATOM 1699 N N . ASN A 1 218 ? -44.385 4.186 16.789 1.00 45.12 218 ASN A N 1
ATOM 1700 C CA . ASN A 1 218 ? -43.530 2.994 16.647 1.00 45.12 218 ASN A CA 1
ATOM 1701 C C . ASN A 1 218 ? -42.811 2.538 17.932 1.00 45.12 218 ASN A C 1
ATOM 1703 O O . ASN A 1 218 ? -42.481 1.361 18.046 1.00 45.12 218 ASN A O 1
ATOM 1707 N N . ASN A 1 219 ? -42.658 3.398 18.949 1.00 44.75 219 ASN A N 1
ATOM 1708 C CA . ASN A 1 219 ? -42.013 3.021 20.221 1.00 44.75 219 ASN A CA 1
ATOM 1709 C C . ASN A 1 219 ? -42.958 2.379 21.262 1.00 44.75 219 ASN A C 1
ATOM 1711 O O . ASN A 1 219 ? -42.490 1.764 22.219 1.00 44.75 219 ASN A O 1
ATOM 1715 N N . ILE A 1 220 ? -44.289 2.444 21.094 1.00 47.06 220 ILE A N 1
ATOM 1716 C CA . ILE A 1 220 ? -45.224 1.754 22.015 1.00 47.06 220 ILE A CA 1
ATOM 1717 C C . ILE A 1 220 ? -45.159 0.235 21.840 1.00 47.06 220 ILE A C 1
ATOM 1719 O O . ILE A 1 220 ? -45.378 -0.496 22.807 1.00 47.06 220 ILE A O 1
ATOM 1723 N N . LYS A 1 221 ? -44.801 -0.258 20.646 1.00 39.62 221 LYS A N 1
ATOM 1724 C CA . LYS A 1 221 ? -44.724 -1.703 20.397 1.00 39.62 221 LYS A CA 1
ATOM 1725 C C . LYS A 1 221 ? -43.632 -2.380 21.242 1.00 39.62 221 LYS A C 1
ATOM 1727 O O . LYS A 1 221 ? -43.826 -3.514 21.662 1.00 39.62 221 LYS A O 1
ATOM 1732 N N . PHE A 1 222 ? -42.571 -1.651 21.603 1.00 42.03 222 PHE A N 1
ATOM 1733 C CA . PHE A 1 222 ? -41.533 -2.113 22.535 1.00 42.03 222 PHE A CA 1
ATOM 1734 C C . PHE A 1 222 ? -41.877 -1.892 24.018 1.00 42.03 222 PHE A C 1
ATOM 1736 O O . PHE A 1 222 ? -41.361 -2.593 24.889 1.00 42.03 222 PHE A O 1
ATOM 1743 N N . LYS A 1 223 ? -42.806 -0.980 24.337 1.00 41.75 223 LYS A N 1
ATOM 1744 C CA . LYS A 1 223 ? -43.142 -0.621 25.728 1.00 41.75 223 LYS A CA 1
ATOM 1745 C C . LYS A 1 223 ? -43.872 -1.733 26.500 1.00 41.75 223 LYS A C 1
ATOM 1747 O O . LYS A 1 223 ? -43.944 -1.669 27.725 1.00 41.75 223 LYS A O 1
ATOM 1752 N N . LYS A 1 224 ? -44.392 -2.769 25.826 1.00 38.62 224 LYS A N 1
ATOM 1753 C CA . LYS A 1 224 ? -45.070 -3.898 26.492 1.00 38.62 224 LYS A CA 1
ATOM 1754 C C . LYS A 1 224 ? -44.139 -5.005 27.005 1.00 38.62 224 LYS A C 1
ATOM 1756 O O . LYS A 1 224 ? -44.616 -5.832 27.774 1.00 38.62 224 LYS A O 1
ATOM 1761 N N . SER A 1 225 ? -42.853 -5.033 26.638 1.00 41.31 225 SER A N 1
ATOM 1762 C CA . SER A 1 225 ? -42.003 -6.197 26.946 1.00 41.31 225 SER A CA 1
ATOM 1763 C C . SER A 1 225 ? -41.190 -6.109 28.243 1.00 41.31 225 SER A C 1
ATOM 1765 O O . SER A 1 225 ? -40.861 -7.155 28.796 1.00 41.31 225 SER A O 1
ATOM 1767 N N . SER A 1 226 ? -40.850 -4.933 28.777 1.00 44.12 226 SER A N 1
ATOM 1768 C CA . SER A 1 226 ? -40.024 -4.891 29.999 1.00 44.12 226 SER A CA 1
ATOM 1769 C C . SER A 1 226 ? -39.986 -3.517 30.664 1.00 44.12 226 SER A C 1
ATOM 1771 O O . SER A 1 226 ? -38.950 -2.858 30.704 1.00 44.12 226 SER A O 1
ATOM 1773 N N . ILE A 1 227 ? -41.093 -3.080 31.266 1.00 47.31 227 ILE A N 1
ATOM 1774 C CA . ILE A 1 227 ? -40.990 -2.076 32.334 1.00 47.31 227 ILE A CA 1
ATOM 1775 C C . ILE A 1 227 ? -40.483 -2.823 33.570 1.00 47.31 227 ILE A C 1
ATOM 1777 O O . ILE A 1 227 ? -41.258 -3.294 34.403 1.00 47.31 227 ILE A O 1
ATOM 1781 N N . LEU A 1 228 ? -39.166 -3.015 33.653 1.00 51.38 228 LEU A N 1
ATOM 1782 C CA . LEU A 1 228 ? -38.535 -3.597 34.827 1.00 51.38 228 LEU A CA 1
ATOM 1783 C C . LEU A 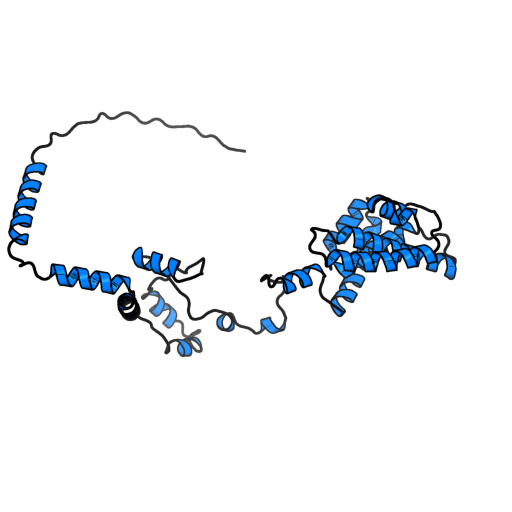1 228 ? -38.470 -2.506 35.899 1.00 51.38 228 LEU A C 1
ATOM 1785 O O . LEU A 1 228 ? -37.563 -1.684 35.934 1.00 51.38 228 LEU A O 1
ATOM 1789 N N . THR A 1 229 ? -39.490 -2.445 36.752 1.00 57.28 229 THR A N 1
ATOM 1790 C CA . THR A 1 229 ? -39.507 -1.509 37.881 1.00 57.28 229 THR A CA 1
ATOM 1791 C C . THR A 1 229 ? -38.294 -1.771 38.776 1.00 57.28 229 THR A C 1
ATOM 1793 O O . THR A 1 229 ? -37.970 -2.933 39.028 1.00 57.28 229 THR A O 1
ATOM 1796 N N . ARG A 1 230 ? -37.678 -0.724 39.342 1.00 49.03 230 ARG A N 1
ATOM 1797 C CA . ARG A 1 230 ? -36.566 -0.827 40.310 1.00 49.03 230 ARG A CA 1
ATOM 1798 C C . ARG A 1 230 ? -36.807 -1.878 41.405 1.00 49.03 230 ARG A C 1
ATOM 1800 O O . ARG A 1 230 ? -35.900 -2.621 41.767 1.00 49.03 230 ARG A O 1
ATOM 1807 N N . ALA A 1 231 ? -38.050 -1.998 41.875 1.00 57.81 231 ALA A N 1
ATOM 1808 C CA . ALA A 1 231 ? -38.471 -3.027 42.826 1.00 57.81 231 ALA A CA 1
ATOM 1809 C C . ALA A 1 231 ? -38.422 -4.457 42.246 1.00 57.81 231 ALA A C 1
ATOM 1811 O O . ALA A 1 231 ? -37.972 -5.383 42.918 1.00 57.81 231 ALA A O 1
ATOM 1812 N N . GLY A 1 232 ? -38.849 -4.645 40.994 1.00 61.47 232 GLY A N 1
ATOM 1813 C CA . GLY A 1 232 ? -38.777 -5.922 40.280 1.00 61.47 232 GLY A CA 1
ATOM 1814 C C . GLY A 1 232 ? -37.339 -6.336 39.961 1.00 61.47 232 GLY A C 1
ATOM 1815 O O . GLY A 1 232 ? -36.992 -7.508 40.095 1.00 61.47 232 GLY A O 1
ATOM 1816 N N . GLU A 1 233 ? -36.476 -5.375 39.630 1.00 61.50 233 GLU A N 1
ATOM 1817 C CA . GLU A 1 233 ? -35.050 -5.619 39.404 1.00 61.50 233 GLU A CA 1
ATOM 1818 C C . GLU A 1 233 ? -34.302 -5.920 40.712 1.00 61.50 233 GLU A C 1
ATOM 1820 O O . GLU A 1 233 ? -33.542 -6.887 40.774 1.00 61.50 233 GLU A O 1
ATOM 1825 N N . GLN A 1 234 ? -34.577 -5.181 41.797 1.00 57.81 234 GLN A N 1
ATOM 1826 C CA . GLN A 1 234 ? -34.053 -5.503 43.133 1.00 57.81 234 GLN A CA 1
ATOM 1827 C C . GLN A 1 234 ? -34.492 -6.892 43.605 1.00 57.81 234 GLN A C 1
ATOM 1829 O O . GLN A 1 234 ? -33.699 -7.581 44.244 1.00 57.81 234 GLN A O 1
ATOM 1834 N N . ARG A 1 235 ? -35.713 -7.328 43.269 1.00 62.94 235 ARG A N 1
ATOM 1835 C CA . ARG A 1 235 ? -36.219 -8.668 43.603 1.00 62.94 235 ARG A CA 1
ATOM 1836 C C . ARG A 1 235 ? -35.538 -9.775 42.789 1.00 62.94 235 ARG A C 1
ATOM 1838 O O . ARG A 1 235 ? -35.206 -10.812 43.353 1.00 62.94 235 ARG A O 1
ATOM 1845 N 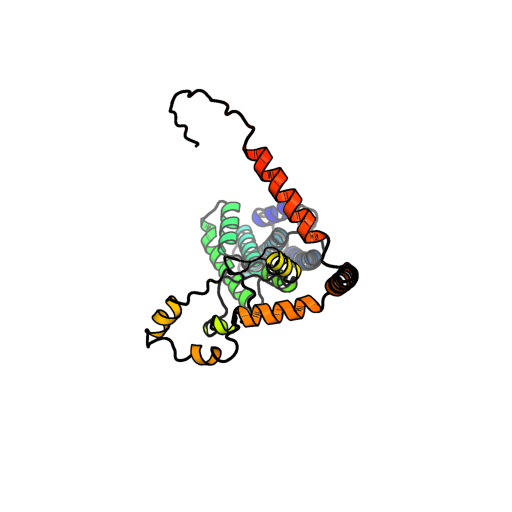N . LYS A 1 236 ? -35.264 -9.551 41.498 1.00 61.69 236 LYS A N 1
ATOM 1846 C CA . LYS A 1 236 ? -34.459 -10.482 40.681 1.00 61.69 236 LYS A CA 1
ATOM 1847 C C . LYS A 1 236 ? -33.008 -10.562 41.172 1.00 61.69 236 LYS A C 1
ATOM 1849 O O . LYS A 1 236 ? -32.468 -11.656 41.317 1.00 61.69 236 LYS A O 1
ATOM 1854 N N . ARG A 1 237 ? -32.392 -9.418 41.500 1.00 59.47 237 ARG A N 1
ATOM 1855 C CA . ARG A 1 237 ? -31.021 -9.358 42.040 1.00 59.47 237 ARG A CA 1
ATOM 1856 C C . ARG A 1 237 ? -30.914 -9.998 43.428 1.00 59.47 237 ARG A C 1
ATOM 1858 O O . ARG A 1 237 ? -29.928 -10.673 43.697 1.00 59.47 237 ARG A O 1
ATOM 1865 N N . SER A 1 238 ? -31.927 -9.855 44.290 1.00 56.09 238 SER A N 1
ATOM 1866 C CA . SER A 1 238 ? -31.942 -10.514 45.605 1.00 56.09 238 SER A CA 1
ATOM 1867 C C . SER A 1 238 ? -32.143 -12.027 45.513 1.00 56.09 238 SER A C 1
ATOM 1869 O O . SER A 1 238 ? -31.575 -12.755 46.322 1.00 56.09 238 SER A O 1
ATOM 1871 N N . GLN A 1 239 ? -32.892 -12.513 44.519 1.00 58.50 239 GLN A N 1
ATOM 1872 C CA . GLN A 1 239 ? -33.011 -13.947 44.238 1.00 58.50 239 GLN A CA 1
ATOM 1873 C C . GLN A 1 239 ? -31.708 -14.534 43.678 1.00 58.50 239 GLN A C 1
ATOM 1875 O O . GLN A 1 239 ? -31.285 -15.585 44.143 1.00 58.50 239 GLN A O 1
ATOM 1880 N N . SER A 1 240 ? -31.023 -13.833 42.768 1.00 57.16 240 SER A N 1
ATOM 1881 C CA . SER A 1 240 ? -29.705 -14.254 42.262 1.00 57.16 240 SER A CA 1
ATOM 1882 C C . SER A 1 240 ? -28.601 -14.188 43.331 1.00 57.16 240 SER A C 1
ATOM 1884 O O . SER A 1 240 ? -27.677 -14.990 43.315 1.00 57.16 240 SER A O 1
ATOM 1886 N N . MET A 1 241 ? -28.698 -13.290 44.317 1.00 48.09 241 MET A N 1
ATOM 1887 C CA . MET A 1 241 ? -27.750 -13.241 45.440 1.00 48.09 241 MET A CA 1
ATOM 1888 C C . MET A 1 241 ? -27.840 -14.445 46.390 1.00 48.09 241 MET A C 1
ATOM 1890 O O . MET A 1 241 ? -26.858 -14.722 47.071 1.00 48.09 241 MET A O 1
ATOM 1894 N N . LYS A 1 242 ? -28.974 -15.160 46.433 1.00 52.88 242 LYS A N 1
ATOM 1895 C CA . LYS A 1 242 ? -29.145 -16.378 47.249 1.00 52.88 242 LYS A CA 1
ATOM 1896 C C . LYS A 1 242 ? -28.523 -17.630 46.622 1.00 52.88 242 LYS A C 1
ATOM 1898 O O . LYS A 1 242 ? -28.457 -18.651 47.288 1.00 52.88 242 LYS A O 1
ATOM 1903 N N . SER A 1 243 ? -28.096 -17.574 45.359 1.00 47.78 243 SER A N 1
ATOM 1904 C CA . SER A 1 243 ? -27.505 -18.717 44.650 1.00 47.78 243 SER A CA 1
ATOM 1905 C C . SER A 1 243 ? -25.971 -18.709 44.645 1.00 47.78 243 SER A C 1
ATOM 1907 O O . SER A 1 243 ? -25.361 -19.482 43.914 1.00 47.78 243 SER A O 1
ATOM 1909 N N . TYR A 1 244 ? -25.327 -17.813 45.403 1.00 45.78 244 TYR A N 1
ATOM 1910 C CA . TYR A 1 244 ? -23.867 -17.788 45.517 1.00 45.78 244 TYR A CA 1
ATOM 1911 C C . TYR A 1 244 ? -23.403 -18.744 46.629 1.00 45.78 244 TYR A C 1
ATOM 1913 O O . TYR A 1 244 ? -23.945 -18.665 47.731 1.00 45.78 244 TYR A O 1
ATOM 1921 N N . PRO A 1 245 ? -22.347 -19.553 46.427 1.00 48.19 245 PRO A N 1
ATOM 1922 C CA . PRO A 1 245 ? -21.818 -20.450 47.466 1.00 48.19 245 PRO A CA 1
ATOM 1923 C C . PRO A 1 245 ? -21.413 -19.723 48.763 1.00 48.19 245 PRO A C 1
ATOM 1925 O O . PRO A 1 245 ? -21.505 -20.265 49.857 1.00 48.19 245 PRO A O 1
ATOM 1928 N N . SER A 1 246 ? -21.024 -18.446 48.667 1.00 49.34 246 SER A N 1
ATOM 1929 C CA . SER A 1 246 ? -20.707 -17.598 49.826 1.00 49.34 246 SER A CA 1
ATOM 1930 C C . SER A 1 246 ? -21.934 -17.139 50.626 1.00 49.34 246 SER A C 1
ATOM 1932 O O . SER A 1 246 ? -21.785 -16.675 51.755 1.00 49.34 246 SER A O 1
ATOM 1934 N N . SER A 1 247 ? -23.140 -17.252 50.062 1.00 53.09 247 SER A N 1
ATOM 1935 C CA . SER A 1 247 ? -24.392 -16.959 50.766 1.00 53.09 247 SER A CA 1
ATOM 1936 C C . SER A 1 247 ? -24.869 -18.134 51.626 1.00 53.09 247 SER A C 1
ATOM 1938 O O . SER A 1 247 ? -25.455 -17.890 52.677 1.00 53.09 247 SER A O 1
ATOM 1940 N N . GLU A 1 248 ? -24.522 -19.378 51.273 1.00 52.53 248 GLU A N 1
ATOM 1941 C CA . GLU A 1 248 ? -24.756 -20.546 52.138 1.00 52.53 248 GLU A CA 1
ATOM 1942 C C . GLU A 1 248 ? -23.861 -20.517 53.381 1.00 52.53 248 GLU A C 1
ATOM 1944 O O . GLU A 1 248 ? -24.351 -20.698 54.490 1.00 52.53 248 GLU A O 1
ATOM 1949 N N . LEU A 1 249 ? -22.583 -20.150 53.224 1.00 47.72 249 LEU A N 1
ATOM 1950 C CA . LEU A 1 249 ? -21.655 -19.936 54.346 1.00 47.72 249 LEU A CA 1
ATOM 1951 C C . LEU A 1 249 ? -22.154 -18.869 55.333 1.00 47.72 249 LEU A C 1
ATOM 1953 O O . LEU A 1 249 ? -21.968 -18.994 56.539 1.00 47.72 249 LEU A O 1
ATOM 1957 N N . ARG A 1 250 ? -22.820 -17.827 54.827 1.00 51.09 250 ARG A N 1
ATOM 1958 C CA . ARG A 1 250 ? -23.404 -16.770 55.657 1.00 51.09 250 ARG A CA 1
ATOM 1959 C C . ARG A 1 250 ? -24.693 -17.215 56.352 1.00 51.09 250 ARG A C 1
ATOM 1961 O O . ARG A 1 250 ? -24.870 -16.882 57.515 1.00 51.09 250 ARG A O 1
ATOM 1968 N N . ASN A 1 251 ? -25.529 -18.015 55.689 1.00 54.53 251 ASN A N 1
ATOM 1969 C CA . ASN A 1 251 ? -26.712 -18.605 56.321 1.00 54.53 251 ASN A CA 1
ATOM 1970 C C . ASN A 1 251 ? -26.335 -19.632 57.408 1.00 54.53 251 ASN A C 1
ATOM 1972 O O . ASN A 1 251 ? -26.991 -19.663 58.442 1.00 54.53 251 ASN A O 1
ATOM 1976 N N . MET A 1 252 ? -25.254 -20.405 57.229 1.00 48.03 252 MET A N 1
ATOM 1977 C CA . MET A 1 252 ? -24.739 -21.311 58.272 1.00 48.03 252 MET A CA 1
ATOM 1978 C C . MET A 1 252 ? -24.182 -20.554 59.488 1.00 48.03 252 MET A C 1
ATOM 1980 O O . MET A 1 252 ? -24.345 -21.001 60.621 1.00 48.03 252 MET A O 1
ATOM 1984 N N . CYS A 1 253 ? -23.537 -19.398 59.281 1.00 49.75 253 CYS A N 1
ATOM 1985 C CA . CYS A 1 253 ? -23.108 -18.541 60.390 1.00 49.75 253 CYS A CA 1
ATOM 1986 C C . CYS A 1 253 ? -24.292 -17.882 61.115 1.00 49.75 253 CYS A C 1
ATOM 1988 O O . CYS A 1 253 ? -24.244 -17.756 62.334 1.00 49.75 253 CYS A O 1
ATOM 1990 N N . ASP A 1 254 ? -25.346 -17.489 60.395 1.00 51.38 254 ASP A N 1
ATOM 1991 C CA . ASP A 1 254 ? -26.537 -16.872 60.992 1.00 51.38 254 ASP A CA 1
ATOM 1992 C C . ASP A 1 254 ? -27.399 -17.891 61.775 1.00 51.38 254 ASP A C 1
ATOM 1994 O O . ASP A 1 254 ? -27.941 -17.533 62.821 1.00 51.38 254 ASP A O 1
ATOM 1998 N N . GLU A 1 255 ? -27.470 -19.168 61.362 1.00 49.56 255 GLU A N 1
ATOM 1999 C CA . GLU A 1 255 ? -28.123 -20.229 62.161 1.00 49.56 255 GLU A CA 1
ATOM 2000 C C . GLU A 1 255 ? -27.421 -20.465 63.506 1.00 49.56 255 GLU A C 1
ATOM 2002 O O . GLU A 1 255 ? -28.088 -20.669 64.519 1.00 49.56 255 GLU A O 1
ATOM 2007 N N . HIS A 1 256 ? -26.090 -20.358 63.551 1.00 43.81 256 HIS A N 1
ATOM 2008 C CA . HIS A 1 256 ? -25.330 -20.479 64.799 1.00 43.81 256 HIS A CA 1
ATOM 2009 C C . HIS A 1 256 ? -25.471 -19.269 65.737 1.00 43.81 256 HIS A C 1
ATOM 2011 O O . HIS A 1 256 ? -25.220 -19.400 66.932 1.00 43.81 256 HIS A O 1
ATOM 2017 N N . ILE A 1 257 ? -25.878 -18.104 65.227 1.00 43.47 257 ILE A N 1
ATOM 2018 C CA . ILE A 1 257 ? -26.072 -16.883 66.029 1.00 43.47 257 ILE A CA 1
ATOM 2019 C C . ILE A 1 257 ? -27.500 -16.810 66.602 1.00 43.47 257 ILE A C 1
ATOM 2021 O O . ILE A 1 257 ? -27.739 -16.111 67.586 1.00 43.47 257 ILE A O 1
ATOM 2025 N N . ALA A 1 258 ? -28.453 -17.552 66.031 1.00 43.12 258 ALA A N 1
ATOM 2026 C CA . ALA A 1 258 ? -29.853 -17.530 66.454 1.00 43.12 258 ALA A CA 1
ATOM 2027 C C . ALA A 1 258 ? -30.144 -18.300 67.761 1.00 43.12 258 ALA A C 1
ATOM 2029 O O . ALA A 1 258 ? -31.260 -18.205 68.269 1.00 43.12 258 ALA A O 1
ATOM 2030 N N . SER A 1 259 ? -29.177 -19.042 68.319 1.00 43.72 259 SER A N 1
ATOM 2031 C CA . SER A 1 259 ? -29.364 -19.840 69.542 1.00 43.72 259 SER A CA 1
ATOM 2032 C C . SER A 1 259 ? -28.954 -19.153 70.855 1.00 43.72 259 SER A C 1
ATOM 2034 O O . SER A 1 259 ? -29.040 -19.792 71.900 1.00 43.72 259 SER A O 1
ATOM 2036 N N . GLU A 1 260 ? -28.529 -17.886 70.848 1.00 44.00 260 GLU A N 1
ATOM 2037 C CA . GLU A 1 260 ? -28.264 -17.124 72.084 1.00 44.00 260 GLU A CA 1
ATOM 2038 C C . GLU A 1 260 ? -29.401 -16.134 72.386 1.00 44.00 260 GLU A C 1
ATOM 2040 O O . GLU A 1 260 ? -29.750 -15.284 71.562 1.00 44.00 260 GLU A O 1
ATOM 2045 N N . GLU A 1 261 ? -29.996 -16.277 73.575 1.00 47.16 261 GLU A N 1
ATOM 2046 C CA . GLU A 1 261 ? -31.191 -15.559 74.027 1.00 47.16 261 GLU A CA 1
ATOM 2047 C C . GLU A 1 261 ? -31.041 -14.017 74.053 1.00 47.16 261 GLU A C 1
ATOM 2049 O O . GLU A 1 261 ? -29.965 -13.479 74.315 1.00 47.16 261 GLU A O 1
ATOM 2054 N N . PRO A 1 262 ? -32.138 -13.265 73.825 1.00 47.59 262 PRO A N 1
ATOM 2055 C CA . PRO A 1 262 ? -32.108 -11.815 73.603 1.00 47.59 262 PRO A CA 1
ATOM 2056 C C . PRO A 1 262 ? -31.985 -10.942 74.868 1.00 47.59 262 PRO A C 1
ATOM 2058 O O . PRO A 1 262 ? -31.899 -9.723 74.736 1.00 47.59 262 PRO A O 1
ATOM 2061 N N . ALA A 1 263 ? -31.969 -11.513 76.077 1.00 45.88 263 ALA A N 1
ATOM 2062 C CA . ALA A 1 263 ? -32.095 -10.739 77.317 1.00 45.88 263 ALA A CA 1
ATOM 2063 C C . ALA A 1 263 ? -30.819 -9.968 77.732 1.00 45.88 263 ALA A C 1
ATOM 2065 O O . ALA A 1 263 ? -30.926 -8.898 78.319 1.00 45.88 263 ALA A O 1
ATOM 2066 N N . GLU A 1 264 ? -29.611 -10.435 77.386 1.00 51.97 264 GLU A N 1
ATOM 2067 C CA . GLU A 1 264 ? -28.355 -9.784 77.826 1.00 51.97 264 GLU A CA 1
ATOM 2068 C C . GLU A 1 264 ? -27.943 -8.553 76.993 1.00 51.97 264 GLU A C 1
ATOM 2070 O O . GLU A 1 264 ? -27.118 -7.744 77.427 1.00 51.97 264 GLU A O 1
ATOM 2075 N N . LYS A 1 265 ? -28.496 -8.370 75.785 1.00 52.03 265 LYS A N 1
ATOM 2076 C CA . LYS A 1 265 ? -28.052 -7.305 74.861 1.00 52.03 265 LYS A CA 1
ATOM 2077 C C . LYS A 1 265 ? -28.664 -5.934 75.156 1.00 52.03 265 LYS A C 1
ATOM 2079 O O . LYS A 1 265 ? -28.046 -4.924 74.811 1.00 52.03 265 LYS A O 1
ATOM 2084 N N . GLU A 1 266 ? -29.836 -5.878 75.784 1.00 53.47 266 GLU A N 1
ATOM 2085 C CA . GLU A 1 266 ? -30.499 -4.606 76.107 1.00 53.47 266 GLU A CA 1
ATOM 2086 C C . GLU A 1 266 ? -29.800 -3.881 77.272 1.00 53.47 266 GLU A C 1
ATOM 2088 O O . GLU A 1 266 ? -29.529 -2.681 77.166 1.00 53.47 266 GLU A O 1
ATOM 2093 N N . ASP A 1 267 ? -29.364 -4.610 78.306 1.00 55.75 267 ASP A N 1
ATOM 2094 C CA . ASP A 1 267 ? -28.662 -4.036 79.465 1.00 55.75 267 ASP A CA 1
ATOM 2095 C C . ASP A 1 267 ? -27.280 -3.459 79.104 1.00 55.75 267 ASP A C 1
ATOM 2097 O O . ASP A 1 267 ? -26.897 -2.383 79.576 1.00 55.75 267 ASP A O 1
ATOM 2101 N N . LEU A 1 268 ? -26.544 -4.107 78.194 1.00 58.78 268 LEU A N 1
ATOM 2102 C CA . LEU A 1 268 ? -25.242 -3.621 77.713 1.00 58.78 268 LEU A CA 1
ATOM 2103 C C . LEU A 1 268 ? -25.357 -2.347 76.860 1.00 58.78 268 LEU A C 1
ATOM 2105 O O . LEU A 1 268 ? -24.500 -1.460 76.944 1.00 58.78 268 LEU A O 1
ATOM 2109 N N . LEU A 1 269 ? -26.421 -2.217 76.062 1.00 57.28 269 LEU A N 1
ATOM 2110 C CA . LEU A 1 269 ? -26.690 -1.015 75.264 1.00 57.28 269 LEU A CA 1
ATOM 2111 C C . LEU A 1 269 ? -27.063 0.178 76.152 1.00 57.28 269 LEU A C 1
ATOM 2113 O O . LEU A 1 269 ? -26.566 1.289 75.927 1.00 57.28 269 LEU A O 1
ATOM 2117 N N . GLN A 1 270 ? -27.861 -0.065 77.194 1.00 60.84 270 GLN A N 1
ATOM 2118 C CA . GLN A 1 270 ? -28.215 0.934 78.204 1.00 60.84 270 GLN A CA 1
ATOM 2119 C C . GLN A 1 270 ? -26.956 1.432 78.944 1.00 60.84 270 GLN A C 1
ATOM 2121 O O . GLN A 1 270 ? -26.737 2.640 79.083 1.00 60.84 270 GLN A O 1
ATOM 2126 N N . GLN A 1 271 ? -26.065 0.507 79.319 1.00 63.47 271 GLN A N 1
ATOM 2127 C CA . GLN A 1 271 ? -24.820 0.800 80.037 1.00 63.47 271 GLN A CA 1
ATOM 2128 C C . GLN A 1 271 ? -23.783 1.549 79.172 1.00 63.47 271 GLN A C 1
ATOM 2130 O O . GLN A 1 271 ? -22.998 2.362 79.676 1.00 63.47 271 GLN A O 1
ATOM 2135 N N . MET A 1 272 ? -23.789 1.332 77.853 1.00 56.34 272 MET A N 1
ATOM 2136 C CA . MET A 1 272 ? -22.935 2.064 76.910 1.00 56.34 272 MET A CA 1
ATOM 2137 C C . MET A 1 272 ? -23.422 3.492 76.621 1.00 56.34 272 MET A C 1
ATOM 2139 O O . MET A 1 272 ? -22.595 4.385 76.392 1.00 56.34 272 MET A O 1
ATOM 2143 N N . LEU A 1 273 ? -24.735 3.735 76.646 1.00 63.03 273 LEU A N 1
ATOM 2144 C CA . LEU A 1 273 ? -25.309 5.067 76.429 1.00 63.03 273 LEU A CA 1
ATOM 2145 C C . LEU A 1 273 ? -25.027 6.016 77.607 1.00 63.03 273 LEU A C 1
ATOM 2147 O O . LEU A 1 273 ? -24.661 7.173 77.372 1.00 63.03 273 LEU A O 1
ATOM 2151 N N . GLU A 1 274 ? -25.068 5.529 78.853 1.00 61.34 274 GLU A N 1
ATOM 2152 C CA . GLU A 1 274 ? -24.717 6.336 80.036 1.00 61.34 274 GLU A CA 1
ATOM 2153 C C . GLU A 1 274 ? -23.242 6.767 80.053 1.00 61.34 274 GLU A C 1
ATOM 2155 O O . GLU A 1 274 ? -22.928 7.928 80.343 1.00 61.34 274 GLU A O 1
ATOM 2160 N N . ARG A 1 275 ? -22.317 5.878 79.660 1.00 55.03 275 ARG A N 1
ATOM 2161 C CA . ARG A 1 275 ? -20.880 6.212 79.594 1.00 55.03 275 ARG A CA 1
ATOM 2162 C C . ARG A 1 275 ? -20.571 7.306 78.569 1.00 55.03 275 ARG A C 1
ATOM 2164 O O . ARG A 1 275 ? -19.638 8.087 78.763 1.00 55.03 275 ARG A O 1
ATOM 2171 N N . ARG A 1 276 ? -21.358 7.401 77.494 1.00 49.25 276 ARG A N 1
ATOM 2172 C CA . ARG A 1 276 ? -21.168 8.408 76.438 1.00 49.25 276 ARG A CA 1
ATOM 2173 C C . ARG A 1 276 ? -21.684 9.789 76.845 1.00 49.25 276 ARG A C 1
ATOM 2175 O O . ARG A 1 276 ? -21.073 10.793 76.475 1.00 49.25 276 ARG A O 1
ATOM 2182 N N . ALA A 1 277 ? -22.751 9.850 77.642 1.00 50.25 277 ALA A N 1
ATOM 2183 C CA . ALA A 1 277 ? -23.272 11.109 78.171 1.00 50.25 277 ALA A CA 1
ATOM 2184 C C . ALA A 1 277 ? -22.284 11.764 79.155 1.00 50.25 277 ALA A C 1
ATOM 2186 O O . ALA A 1 277 ? -22.058 12.975 79.082 1.00 50.25 277 ALA A O 1
ATOM 2187 N N . LEU A 1 278 ? -21.615 10.968 79.997 1.00 45.56 278 LEU A N 1
ATOM 2188 C CA . LEU A 1 278 ? -20.658 11.465 80.995 1.00 45.56 278 LEU A CA 1
ATOM 2189 C C . LEU A 1 278 ? -19.366 12.023 80.360 1.00 45.56 278 LEU A C 1
ATOM 2191 O O . LEU A 1 278 ? -18.817 13.012 80.843 1.00 45.56 278 LEU A O 1
ATOM 2195 N N . ALA A 1 279 ? -18.937 11.465 79.221 1.00 47.59 279 ALA A N 1
ATOM 2196 C CA . ALA A 1 279 ? -17.758 11.922 78.476 1.00 47.59 279 ALA A CA 1
ATOM 2197 C C . ALA A 1 279 ? -17.941 13.294 77.791 1.00 47.59 279 ALA A C 1
ATOM 2199 O O . ALA A 1 279 ? -16.975 14.034 77.631 1.00 47.59 279 ALA A O 1
ATOM 2200 N N . SER A 1 280 ? -19.169 13.678 77.425 1.00 43.16 280 SER A N 1
ATOM 2201 C CA . SER A 1 280 ? -19.441 14.977 76.778 1.00 43.16 280 SER A CA 1
ATOM 2202 C C . SER A 1 280 ? -19.417 16.186 77.725 1.00 43.16 280 SER A C 1
ATOM 2204 O O . SER A 1 280 ? -19.416 17.326 77.261 1.00 43.16 280 SER A O 1
ATOM 2206 N N . ARG A 1 281 ? -19.389 15.967 79.049 1.00 41.06 281 ARG A N 1
ATOM 2207 C CA . ARG A 1 281 ? -19.469 17.040 80.057 1.00 41.06 281 ARG A CA 1
ATOM 2208 C C . ARG A 1 281 ? -18.102 17.500 80.583 1.00 41.06 281 ARG A C 1
ATOM 2210 O O . ARG A 1 281 ? -18.041 18.487 81.308 1.00 41.06 281 ARG A O 1
ATOM 2217 N N . ALA A 1 282 ? -17.018 16.820 80.203 1.00 47.44 282 ALA A N 1
ATOM 2218 C CA . ALA A 1 282 ? -15.660 17.083 80.676 1.00 47.44 282 ALA A CA 1
ATOM 2219 C C . ALA A 1 282 ? -14.679 17.301 79.509 1.00 47.44 282 ALA A C 1
ATOM 2221 O O . ALA A 1 282 ? -13.844 16.453 79.211 1.00 47.44 282 ALA A O 1
ATOM 2222 N N . SER A 1 283 ? -14.744 18.459 78.849 1.00 35.38 283 SER A N 1
ATOM 2223 C CA . SER A 1 283 ? -13.629 18.942 78.021 1.00 35.38 283 SER A CA 1
ATOM 2224 C C . SER A 1 283 ? -13.562 20.477 78.037 1.00 35.38 283 SER A C 1
ATOM 2226 O O . SER A 1 283 ? -14.537 21.112 77.629 1.00 35.38 283 SER A O 1
ATOM 2228 N N . PRO A 1 284 ? -12.453 21.100 78.484 1.00 41.34 284 PRO A N 1
ATOM 2229 C CA . PRO A 1 284 ? -12.267 22.544 78.393 1.00 41.34 284 PRO A CA 1
ATOM 2230 C C . PRO A 1 284 ? -11.860 22.949 76.965 1.00 41.34 284 PRO A C 1
ATOM 2232 O O . PRO A 1 284 ? -11.050 22.294 76.312 1.00 41.34 284 PRO A O 1
ATOM 2235 N N . THR A 1 285 ? -12.431 24.046 76.471 1.00 40.12 285 THR A N 1
ATOM 2236 C CA . THR A 1 285 ? -12.201 24.606 75.128 1.00 40.12 285 THR A CA 1
ATOM 2237 C C . THR A 1 285 ? -10.818 25.264 74.986 1.00 40.12 285 THR A C 1
ATOM 2239 O O . THR A 1 285 ? -10.514 26.143 75.797 1.00 40.12 285 THR A O 1
ATOM 2242 N N . PRO A 1 286 ? -10.024 24.992 73.929 1.00 37.62 286 PRO A N 1
ATOM 2243 C CA . PRO A 1 286 ? -8.877 25.825 73.570 1.00 37.62 286 PRO A CA 1
ATOM 2244 C C . PRO A 1 286 ? -9.279 26.946 72.597 1.00 37.62 286 PRO A C 1
ATOM 2246 O O . PRO A 1 286 ? -9.971 26.728 71.602 1.00 37.62 286 PRO A O 1
ATOM 2249 N N . ARG A 1 287 ? -8.808 28.161 72.889 1.00 30.64 287 ARG A N 1
ATOM 2250 C CA . ARG A 1 287 ? -8.969 29.392 72.103 1.00 30.64 287 ARG A CA 1
ATOM 2251 C C . ARG A 1 287 ? -7.748 29.550 71.177 1.00 30.64 287 ARG A C 1
ATOM 2253 O O . ARG A 1 287 ? -6.632 29.606 71.679 1.00 30.64 287 ARG A O 1
ATOM 2260 N N . TRP A 1 288 ? -7.942 29.652 69.858 1.00 32.41 288 TRP A N 1
ATOM 2261 C CA . TRP A 1 288 ? -6.864 29.924 68.884 1.00 32.41 288 TRP A CA 1
ATOM 2262 C C . TRP A 1 288 ? -6.835 31.410 68.463 1.00 32.41 288 TRP A C 1
ATOM 2264 O O . TRP A 1 288 ? -7.906 32.017 68.357 1.00 32.41 288 TRP A O 1
ATOM 2274 N N . PRO A 1 289 ? -5.657 32.021 68.208 1.00 35.69 289 PRO A N 1
ATOM 2275 C CA . PRO A 1 289 ? -5.558 33.414 67.775 1.00 35.69 289 PRO A CA 1
ATOM 2276 C C . PRO A 1 289 ? -5.718 33.577 66.251 1.00 35.69 289 PRO A C 1
ATOM 2278 O O . PRO A 1 289 ? -5.334 32.713 65.467 1.00 35.69 289 PRO A O 1
ATOM 2281 N N . ARG A 1 290 ? -6.295 34.716 65.835 1.00 35.75 290 ARG A N 1
ATOM 2282 C CA . ARG A 1 290 ? -6.442 35.152 64.433 1.00 35.75 290 ARG A CA 1
ATOM 2283 C C . ARG A 1 290 ? -5.133 35.755 63.915 1.00 35.75 290 ARG A C 1
ATOM 2285 O O . ARG A 1 290 ? -4.633 36.694 64.527 1.00 35.75 290 ARG A O 1
ATOM 2292 N N . THR A 1 291 ? -4.698 35.341 62.726 1.00 33.44 291 THR A N 1
ATOM 2293 C CA . THR A 1 291 ? -3.667 36.043 61.941 1.00 33.44 291 THR A CA 1
ATOM 2294 C C . THR A 1 291 ? -4.208 36.432 60.563 1.00 33.44 291 THR A C 1
ATOM 2296 O O . THR A 1 291 ? -5.138 35.825 60.033 1.00 33.44 291 THR A O 1
ATOM 2299 N N . THR A 1 292 ? -3.683 37.539 60.057 1.00 36.25 292 THR A N 1
ATOM 2300 C CA . THR A 1 292 ? -4.251 38.473 59.081 1.00 36.25 292 THR A CA 1
ATOM 2301 C C . THR A 1 292 ? -4.072 38.093 57.608 1.00 36.25 292 THR A C 1
ATOM 2303 O O . THR A 1 292 ? -3.174 37.356 57.224 1.00 36.25 292 THR A O 1
ATOM 2306 N N . ARG A 1 293 ? -4.959 38.675 56.792 1.00 37.31 293 ARG A N 1
ATOM 2307 C CA . ARG A 1 293 ? -5.067 38.635 55.325 1.00 37.31 293 ARG A CA 1
ATOM 2308 C C . ARG A 1 293 ? -3.826 39.221 54.625 1.00 37.31 293 ARG A C 1
ATOM 2310 O O . ARG A 1 293 ? -3.367 40.284 55.027 1.00 37.31 293 ARG A O 1
ATOM 2317 N N . GLY A 1 294 ? -3.396 38.605 53.522 1.00 30.94 294 GLY A N 1
ATOM 2318 C CA . GLY A 1 294 ? -2.450 39.178 52.556 1.00 30.94 294 GLY A CA 1
ATOM 2319 C C . GLY A 1 294 ? -2.488 38.434 51.214 1.00 30.94 294 GLY A C 1
ATOM 2320 O O . GLY A 1 294 ? -2.069 37.288 51.125 1.00 30.94 294 GLY A O 1
ATOM 2321 N N . THR A 1 295 ? -3.035 39.079 50.186 1.00 34.25 295 THR A N 1
ATOM 2322 C CA . THR A 1 295 ? -2.796 38.822 48.745 1.00 34.25 295 THR A CA 1
ATOM 2323 C C . THR A 1 295 ? -1.668 39.759 48.261 1.00 34.25 295 THR A C 1
ATOM 2325 O O . THR A 1 295 ? -1.321 40.643 49.049 1.00 34.25 295 THR A O 1
ATOM 2328 N N . PRO A 1 296 ? -1.174 39.754 46.996 1.00 47.09 296 PRO A N 1
ATOM 2329 C CA . PRO A 1 296 ? -1.378 38.866 45.830 1.00 47.09 296 PRO A CA 1
ATOM 2330 C C . PRO A 1 296 ? -0.040 38.442 45.147 1.00 47.09 296 PRO A C 1
ATOM 2332 O O . PRO A 1 296 ? 1.020 38.926 45.524 1.00 47.09 296 PRO A O 1
ATOM 2335 N N . THR A 1 297 ? -0.066 37.604 44.098 1.00 33.09 297 THR A N 1
ATOM 2336 C CA . THR A 1 297 ? 0.562 37.887 42.774 1.00 33.09 297 THR A CA 1
ATOM 2337 C C . THR A 1 297 ? 0.408 36.727 41.783 1.00 33.09 297 THR A C 1
ATOM 2339 O O . THR A 1 297 ? 0.363 35.556 42.142 1.00 33.09 297 THR A O 1
ATOM 2342 N N . SER A 1 298 ? 0.272 37.127 40.522 1.00 36.59 298 SER A N 1
ATOM 2343 C CA . SER A 1 298 ? 0.096 36.362 39.291 1.00 36.59 298 SER A CA 1
ATOM 2344 C C . SER A 1 298 ? 1.413 35.851 38.705 1.00 36.59 298 SER A C 1
ATOM 2346 O O . SER A 1 298 ? 2.362 36.633 38.638 1.00 36.59 298 SER A O 1
ATOM 2348 N N . THR A 1 299 ? 1.411 34.656 38.101 1.00 35.38 299 THR A N 1
ATOM 2349 C CA . THR A 1 299 ? 2.367 34.340 37.026 1.00 35.38 299 THR A CA 1
ATOM 2350 C C . THR A 1 299 ? 1.788 33.368 35.998 1.00 35.38 299 THR A C 1
ATOM 2352 O O . THR A 1 299 ? 1.248 32.313 36.320 1.00 35.38 299 THR A O 1
ATOM 2355 N N . THR A 1 300 ? 1.902 33.810 34.752 1.00 32.31 300 THR A N 1
ATOM 2356 C CA . THR A 1 300 ? 1.651 33.183 33.453 1.00 32.31 300 THR A CA 1
ATOM 2357 C C . THR A 1 300 ? 2.643 32.060 33.134 1.00 32.31 300 THR A C 1
ATOM 2359 O O . THR A 1 300 ? 3.807 32.164 33.510 1.00 32.31 300 THR A O 1
ATOM 2362 N N . TRP A 1 301 ? 2.211 31.062 32.356 1.00 40.41 301 TRP A N 1
ATOM 2363 C CA . TRP A 1 301 ? 3.086 30.104 31.671 1.00 40.41 301 TRP A CA 1
ATOM 2364 C C . TRP A 1 301 ? 2.874 30.215 30.158 1.00 40.41 301 TRP A C 1
ATOM 2366 O O . TRP A 1 301 ? 1.754 30.045 29.675 1.00 40.41 301 TRP A O 1
ATOM 2376 N N . THR A 1 302 ? 3.952 30.556 29.456 1.00 42.81 302 THR A N 1
ATOM 2377 C CA . THR A 1 302 ? 4.243 30.125 28.080 1.00 42.81 302 THR A CA 1
ATOM 2378 C C . THR A 1 302 ? 4.850 28.736 28.112 1.00 42.81 302 THR A C 1
ATOM 2380 O O . THR A 1 302 ? 5.657 28.510 29.046 1.00 42.81 302 THR A O 1
#

Secondary structure (DSSP, 8-state):
-HHHHSS-HHHHHHHHHH--S---HHHHHHHHHHHHHHHHHHHTSSS---SHHHHHHHHHHHHHHHHHHHHHHH--TT--HHHHHHHHHHHHHHHHH---HHHHHHHHHHHT-GGGHHHHHHHHHHHHHHHHHH---HHHHHHHHTT--PPPSS--TTGGG--HHHHS-SS---B-SS--HHHHHHHHHH---S---B----TTHHHHHTT-TTS-SSSHHHHTS----HHHHHHHHHHHHTTSHHHHHHHHHHHHHTTS-TTHHHHHHHHHHHHHHHHTT--PPPPPPP------------

Foldseek 3Di:
DCCCPVDDLVVNLVCLQPPPDDDDLVVLVVCLVVLVVVLVVVVPDPDDDDSLSSQLSSQLSVLLSVVNVCCVPVVPPVDRSNLSSLLSSLLSCLLQAVDQPVSLVVSCVVVVHCVSSVSSNVSSVVSNVVNVVPDDHPVVVVCVVVVPPDDDPDDDPVCVPDDPVNVDDPDADAAEPDDDPVVVVVCVVPDPDPDHHYDDPCPPVVVVVVVPPPPPPPCVVVVPPDPCDPVNVVVVVVVVVCPDPVNVVVVVVVVVVVPDDDPPVVVVVVVVVVVVVVVVVDDDDDDDDDDDDDDDDDDDDD

pLDDT: mean 74.64, std 20.42, range [30.64, 96.0]

Radius of gyration: 38.52 Å; chains: 1; bounding box: 74×60×113 Å

InterPro domains:
  IPR000644 CBS domain [SM00116] (171-220)
  IPR001807 Chloride channel [PF00654] (6-131)
  IPR001807 Chloride channel [PR00762] (47-67)
  IPR001807 Chloride channel [PR00762] (82-98)
  IPR001807 Chloride channel [PR00762] (100-119)
  IPR001807 Chloride channel [PR00762] (138-152)
  IPR014743 Chloride channel, core [SSF81340] (8-154)
  IPR046342 CBS domain superfamily [SSF54631] (154-202)
  IPR051280 Voltage-gated chloride channel/antiporter [PTHR11689] (1-230)

Organism: Nomascus leucogenys (NCBI:txid61853)

Sequence (302 aa):
MATLFFNPQESAILQLFHQDGTFSPVTLALFFVLYFLLACWTYGISVPSGLFVPSLLCGAAFGRLVANVLKSYIGLGHIYSGTFALIGAAAFLGGMVRMTISLTVILIESTNEITYGLPIMVTLMVAKWTGDFFNKGIYDIHVGLRGVPLLEWETEVEMDKLRASDIMEPNLTYVYPHTRIQSLVSILRTTVHHAFPVVTENRGNEKEFMKGNQLISNNIKFKKSSILTRAGEQRKRSQSMKSYPSSELRNMCDEHIASEEPAEKEDLLQQMLERRALASRASPTPRWPRTTRGTPTSTTWT